Protein AF-A0A953U8J6-F1 (afdb_monomer_lite)

Sequence (252 aa):
MKRVVALLMAASLCDAYSALSHEAIIDSVWQSHILPLLRQRFPNATPDELKQAHAYVYGGSQIQDMGYFPFSSHLFSDLTHYVRSGDFVATMLRDAQTLDEYAFAVGALAHYTADRNGHPAINHSVGMVYPKLRRKLGRDPAYDDDPADHLKVEFSFDVIQVARGLYAPDAYHDFIGFEVSKPVLERAFVDTYGIELKEIFGNLDFGIGTYRFAMGKVIPEMTKVAWDSKRDDIEKLSPGIARKMKARNRVQ

Secondary structure (DSSP, 8-state):
--SSGGGSS----PPPP-HHHHHHHHHHHIIIIIHHHHHHH-TT--HHHHHHHHHHHHHHTTGGGGGGSTTS-HHHHHHHHHSSHHHHHHHHHHH--SHHHHHHHHHHHHHHHHHHHHHHHHHHHHHHH-HHHHHHH-SS--GGG-HHHHHHHHHHHHHHHHHTT-SPPHHHHHHH-----HHHHHHHHHHHHS--HHHH-S-HHHHHHHHHHIIIIIHHHHHHHHHHHHHHHHHHHSTTHHHHHHHHTTT-

Structure (mmCIF, N/CA/C/O backbone):
data_AF-A0A953U8J6-F1
#
_entry.id   AF-A0A953U8J6-F1
#
loop_
_atom_site.group_PDB
_atom_site.id
_atom_site.type_symbol
_atom_site.label_atom_id
_atom_site.label_alt_id
_atom_site.label_comp_id
_atom_site.label_asym_id
_atom_site.label_entity_id
_atom_site.label_seq_id
_atom_site.pdbx_PDB_ins_code
_atom_site.Cartn_x
_atom_site.Cartn_y
_atom_site.Cartn_z
_atom_site.occupancy
_atom_site.B_iso_or_equiv
_atom_site.auth_seq_id
_atom_site.auth_comp_id
_atom_site.auth_asym_id
_atom_site.auth_atom_id
_atom_site.pdbx_PDB_model_num
ATOM 1 N N . MET A 1 1 ? -31.224 12.602 -22.403 1.00 40.59 1 MET A N 1
ATOM 2 C CA . MET A 1 1 ? -30.359 11.399 -22.298 1.00 40.59 1 MET A CA 1
ATOM 3 C C . MET A 1 1 ? -29.195 11.365 -23.311 1.00 40.59 1 MET A C 1
ATOM 5 O O . MET A 1 1 ? -28.860 10.304 -23.810 1.00 40.59 1 MET A O 1
ATOM 9 N N . LYS A 1 2 ? -28.521 12.489 -23.617 1.00 37.19 2 LYS A N 1
ATOM 10 C CA . LYS A 1 2 ? -27.317 12.490 -24.489 1.00 37.19 2 LYS A CA 1
ATOM 11 C C . LYS A 1 2 ? -26.151 13.338 -23.953 1.00 37.19 2 LYS A C 1
ATOM 13 O O . LYS A 1 2 ? -25.224 13.636 -24.687 1.00 37.19 2 LYS A O 1
ATOM 18 N N . ARG A 1 3 ? -26.188 13.743 -22.676 1.00 36.78 3 ARG A N 1
ATOM 19 C CA . ARG A 1 3 ? -25.146 14.592 -22.058 1.00 36.78 3 ARG A CA 1
ATOM 20 C C . ARG A 1 3 ? -24.473 13.992 -20.815 1.00 36.78 3 ARG A C 1
ATOM 22 O O . ARG A 1 3 ? -23.628 14.645 -20.230 1.00 36.78 3 ARG A O 1
ATOM 29 N N . VAL A 1 4 ? -24.798 12.749 -20.444 1.00 38.78 4 VAL A N 1
ATOM 30 C CA . VAL A 1 4 ? -24.227 12.071 -19.255 1.00 38.78 4 VAL A CA 1
ATOM 31 C C . VAL A 1 4 ? -23.120 11.064 -19.623 1.00 38.78 4 VAL A C 1
ATOM 33 O O . VAL A 1 4 ? -22.400 10.589 -18.760 1.00 38.78 4 VAL A O 1
ATOM 36 N N . VAL A 1 5 ? -22.897 10.788 -20.913 1.00 38.47 5 VAL A N 1
ATOM 37 C CA . VAL A 1 5 ? -21.915 9.778 -21.372 1.00 38.47 5 VAL A CA 1
ATOM 38 C C . VAL A 1 5 ? -20.502 10.360 -21.578 1.00 38.47 5 VAL A C 1
ATOM 40 O O . VAL A 1 5 ? -19.545 9.620 -21.758 1.00 38.47 5 VAL A O 1
ATOM 43 N N . ALA A 1 6 ? -20.326 11.682 -21.499 1.00 37.78 6 ALA A N 1
ATOM 44 C CA . ALA A 1 6 ? -19.048 12.332 -21.812 1.00 37.78 6 ALA A CA 1
ATOM 45 C C . ALA A 1 6 ? -18.095 12.524 -20.611 1.00 37.78 6 ALA A C 1
ATOM 47 O O . ALA A 1 6 ? -16.999 13.035 -20.807 1.00 37.78 6 ALA A O 1
ATOM 48 N N . LEU A 1 7 ? -18.473 12.116 -19.390 1.00 36.81 7 LEU A N 1
ATOM 49 C CA . LEU A 1 7 ? -17.640 12.304 -18.186 1.00 36.81 7 LEU A CA 1
ATOM 50 C C . LEU A 1 7 ? -16.918 11.042 -17.677 1.00 36.81 7 LEU A C 1
ATOM 52 O O . LEU A 1 7 ? -16.276 11.100 -16.637 1.00 36.81 7 LEU A O 1
ATOM 56 N N . LEU A 1 8 ? -16.964 9.927 -18.411 1.00 38.56 8 LEU A N 1
ATOM 57 C CA . LEU A 1 8 ? -16.222 8.698 -18.070 1.00 38.56 8 LEU A CA 1
ATOM 58 C C . LEU A 1 8 ? -14.969 8.468 -18.938 1.00 38.56 8 LEU A C 1
ATOM 60 O O . LEU A 1 8 ? -14.327 7.433 -18.830 1.00 38.56 8 LEU A O 1
ATOM 64 N N . MET A 1 9 ? -14.596 9.434 -19.784 1.00 36.53 9 MET A N 1
ATOM 65 C CA . MET A 1 9 ? -13.442 9.342 -20.701 1.00 36.53 9 MET A CA 1
ATOM 66 C C . MET A 1 9 ? -12.293 10.291 -20.324 1.00 36.53 9 MET A C 1
ATOM 68 O O . MET A 1 9 ? -11.458 10.629 -21.156 1.00 36.53 9 MET A O 1
ATOM 72 N N . ALA A 1 10 ? -12.238 10.707 -19.059 1.00 34.25 10 ALA A N 1
ATOM 73 C CA . ALA A 1 10 ? -11.056 11.317 -18.458 1.00 34.25 10 ALA A CA 1
ATOM 74 C C . ALA A 1 10 ? -10.570 10.451 -17.287 1.00 34.25 10 ALA A C 1
ATOM 76 O O . ALA A 1 10 ? -10.350 10.941 -16.185 1.00 34.25 10 ALA A O 1
ATOM 77 N N . ALA A 1 11 ? -10.434 9.142 -17.518 1.00 31.06 11 ALA A N 1
ATOM 78 C CA . ALA A 1 11 ? -9.501 8.362 -16.723 1.00 31.06 11 ALA A CA 1
ATOM 79 C C . ALA A 1 11 ? -8.105 8.817 -17.156 1.00 31.06 11 ALA A C 1
ATOM 81 O O . ALA A 1 11 ? -7.654 8.525 -18.267 1.00 31.06 11 ALA A O 1
ATOM 82 N N . SER A 1 12 ? -7.466 9.625 -16.315 1.00 34.66 12 SER A N 1
ATOM 83 C CA . SER A 1 12 ? -6.024 9.843 -16.353 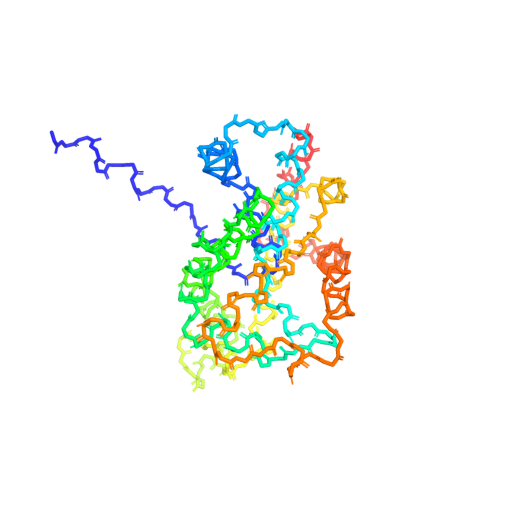1.00 34.66 12 SER A CA 1
ATOM 84 C C . SER A 1 12 ? -5.336 8.492 -16.555 1.00 34.66 12 SER A C 1
ATOM 86 O O . SER A 1 12 ? -5.774 7.498 -15.979 1.00 34.66 12 SER A O 1
ATOM 88 N N . LEU A 1 13 ? -4.301 8.457 -17.395 1.00 32.84 13 LEU A N 1
ATOM 89 C CA . LEU A 1 13 ? -3.440 7.289 -17.592 1.00 32.84 13 LEU A CA 1
ATOM 90 C C . LEU A 1 13 ? -3.148 6.648 -16.225 1.00 32.84 13 LEU A C 1
ATOM 92 O O . LEU A 1 13 ? -2.594 7.319 -15.361 1.00 32.84 13 LEU A O 1
ATOM 96 N N . CYS A 1 14 ? -3.608 5.412 -16.022 1.00 32.19 14 CYS A N 1
ATOM 97 C CA . CYS A 1 14 ? -3.419 4.686 -14.771 1.00 32.19 14 CYS A CA 1
ATOM 98 C C . CYS A 1 14 ? -1.918 4.470 -14.573 1.00 32.19 14 CYS A C 1
ATOM 100 O O . CYS A 1 14 ? -1.262 3.892 -15.445 1.00 32.19 14 CYS A O 1
ATOM 102 N N . ASP A 1 15 ? -1.392 4.986 -13.465 1.00 38.31 15 ASP A N 1
ATOM 103 C CA . ASP A 1 15 ? -0.000 4.818 -13.081 1.00 38.31 15 ASP A CA 1
ATOM 104 C C . ASP A 1 15 ? 0.267 3.348 -12.748 1.00 38.31 15 ASP A C 1
ATOM 106 O O . ASP A 1 15 ? -0.616 2.603 -12.318 1.00 38.31 15 ASP A O 1
ATOM 110 N N . ALA A 1 16 ? 1.469 2.916 -13.090 1.00 38.50 16 ALA A N 1
ATOM 111 C CA . ALA A 1 16 ? 1.877 1.532 -13.046 1.00 38.50 16 ALA A CA 1
ATOM 112 C C . ALA A 1 16 ? 2.416 1.213 -11.633 1.00 38.50 16 ALA A C 1
ATOM 114 O O . ALA A 1 16 ? 3.027 2.080 -11.013 1.00 38.50 16 ALA A O 1
ATOM 115 N N . TYR A 1 17 ? 2.119 0.021 -11.108 1.00 60.56 17 TYR A N 1
ATOM 116 C CA . TYR A 1 17 ? 2.094 -0.220 -9.663 1.00 60.56 17 TYR A CA 1
ATOM 117 C C . TYR A 1 17 ? 3.450 -0.533 -9.061 1.00 60.56 17 TYR A C 1
ATOM 119 O O . TYR A 1 17 ? 4.168 -1.409 -9.509 1.00 60.56 17 TYR A O 1
ATOM 127 N N . SER A 1 18 ? 3.790 0.255 -8.062 1.00 74.38 18 SER A N 1
ATOM 128 C CA . SER A 1 18 ? 5.020 0.251 -7.295 1.00 74.38 18 SER A CA 1
ATOM 129 C C . SER A 1 18 ? 4.675 0.851 -5.940 1.00 74.38 18 SER A C 1
ATOM 131 O O . SER A 1 18 ? 3.658 1.541 -5.812 1.00 74.38 18 SER A O 1
ATOM 133 N N . ALA A 1 19 ? 5.517 0.615 -4.940 1.00 80.94 19 ALA A N 1
ATOM 134 C CA . ALA A 1 19 ? 5.303 1.050 -3.566 1.00 80.94 19 ALA A CA 1
ATOM 135 C C . ALA A 1 19 ? 4.764 2.493 -3.464 1.00 80.94 19 ALA A C 1
ATOM 137 O O . ALA A 1 19 ? 3.665 2.707 -2.959 1.00 80.94 19 ALA A O 1
ATOM 138 N N . LEU A 1 20 ? 5.449 3.499 -4.018 1.00 84.50 20 LEU A N 1
ATOM 139 C CA . LEU A 1 20 ? 4.968 4.880 -3.862 1.00 84.50 20 LEU A CA 1
ATOM 140 C C . LEU A 1 20 ? 3.686 5.149 -4.674 1.00 84.50 20 LEU A C 1
ATOM 142 O O . LEU A 1 20 ? 2.855 5.955 -4.260 1.00 84.50 20 LEU A O 1
ATOM 146 N N . SER A 1 21 ? 3.465 4.450 -5.790 1.00 84.75 21 SER A N 1
ATOM 147 C CA . SER A 1 21 ? 2.256 4.615 -6.613 1.00 84.75 21 SER A CA 1
ATOM 148 C C . SER A 1 21 ? 0.971 4.299 -5.837 1.00 84.75 21 SER A C 1
ATOM 150 O O . SER A 1 21 ? -0.038 4.984 -6.024 1.00 84.75 21 SER A O 1
ATOM 152 N N . HIS A 1 22 ? 1.000 3.328 -4.917 1.00 89.38 22 HIS A N 1
ATOM 153 C CA . HIS A 1 22 ? -0.133 3.069 -4.023 1.00 89.38 22 HIS A CA 1
ATOM 154 C C . HIS A 1 22 ? -0.439 4.269 -3.115 1.00 89.38 22 HIS A C 1
ATOM 156 O O . HIS A 1 22 ? -1.605 4.631 -2.960 1.00 89.38 22 HIS A O 1
ATOM 162 N N . GLU A 1 23 ? 0.586 4.939 -2.580 1.00 88.00 23 GLU A N 1
ATOM 163 C CA . GLU A 1 23 ? 0.432 6.152 -1.761 1.00 88.00 23 GLU A CA 1
ATOM 164 C C . GLU A 1 23 ? -0.165 7.301 -2.580 1.00 88.00 23 GLU A C 1
ATOM 166 O O . GLU A 1 23 ? -1.129 7.936 -2.151 1.00 88.00 23 GLU A O 1
ATOM 171 N N . ALA A 1 24 ? 0.331 7.522 -3.803 1.00 86.62 24 ALA A N 1
ATOM 172 C CA . ALA A 1 24 ? -0.209 8.561 -4.683 1.00 86.62 24 ALA A CA 1
ATOM 173 C C . ALA A 1 24 ? -1.689 8.345 -5.017 1.00 86.62 24 ALA A C 1
ATOM 175 O O . ALA A 1 24 ? -2.438 9.314 -5.180 1.00 86.62 24 ALA A O 1
ATOM 176 N N . ILE A 1 25 ? -2.142 7.093 -5.109 1.00 88.69 25 ILE A N 1
ATOM 177 C CA . ILE A 1 25 ? -3.565 6.809 -5.298 1.00 88.69 25 ILE A CA 1
ATOM 178 C C . ILE A 1 25 ? -4.352 7.243 -4.078 1.00 88.69 25 ILE A C 1
ATOM 180 O O . ILE A 1 25 ? -5.338 7.965 -4.254 1.00 88.69 25 ILE A O 1
ATOM 184 N N . ILE A 1 26 ? -3.902 6.876 -2.874 1.00 92.50 26 ILE A N 1
ATOM 185 C CA . ILE A 1 26 ? -4.527 7.329 -1.630 1.00 92.50 26 ILE A CA 1
ATOM 186 C C . ILE A 1 26 ? -4.631 8.855 -1.618 1.00 92.50 26 ILE A C 1
ATOM 188 O O . ILE A 1 26 ? -5.737 9.374 -1.465 1.00 92.50 26 ILE A O 1
ATOM 192 N N . ASP A 1 27 ? -3.544 9.570 -1.909 1.00 90.00 27 ASP A N 1
ATOM 193 C CA . ASP A 1 27 ? -3.526 11.037 -1.959 1.00 90.00 27 ASP A CA 1
ATOM 194 C C . ASP A 1 27 ? -4.530 11.605 -2.961 1.00 90.00 27 ASP A C 1
ATOM 196 O O . ASP A 1 27 ? -5.290 12.534 -2.660 1.00 90.00 27 ASP A O 1
ATOM 200 N N . SER A 1 28 ? -4.556 11.034 -4.167 1.00 89.12 28 SER A N 1
ATOM 201 C CA . SER A 1 28 ? -5.395 11.517 -5.262 1.00 89.12 28 SER A CA 1
ATOM 202 C C . SER A 1 28 ? -6.893 11.388 -4.965 1.00 89.12 28 SER A C 1
ATOM 204 O O . SER A 1 28 ? -7.694 12.209 -5.429 1.00 89.12 28 SER A O 1
ATOM 206 N N . VAL A 1 29 ? -7.280 10.387 -4.165 1.00 93.19 29 VAL A N 1
ATOM 207 C CA . VAL A 1 29 ? -8.680 10.111 -3.821 1.00 93.19 29 VAL A CA 1
ATOM 208 C C . VAL A 1 29 ? -9.032 10.415 -2.365 1.00 93.19 29 VAL A C 1
ATOM 210 O O . VAL A 1 29 ? -10.197 10.264 -1.984 1.00 93.19 29 VAL A O 1
ATOM 213 N N . TRP A 1 30 ? -8.080 10.901 -1.559 1.00 94.06 30 TRP A N 1
ATOM 214 C CA . TRP A 1 30 ? -8.280 11.138 -0.130 1.00 94.06 30 TRP A CA 1
ATOM 215 C C . TRP A 1 30 ? -9.460 12.075 0.128 1.00 94.06 30 TRP A C 1
ATOM 217 O O . TRP A 1 30 ? -10.445 11.692 0.754 1.00 94.06 30 TRP A O 1
ATOM 227 N N . GLN A 1 31 ? -9.412 13.293 -0.418 1.00 94.50 31 GLN A N 1
ATOM 228 C CA . GLN A 1 31 ? -10.450 14.306 -0.186 1.00 94.50 31 GLN A CA 1
ATOM 229 C C . GLN A 1 31 ? -11.778 13.977 -0.877 1.00 94.50 31 GLN A C 1
ATOM 231 O O . GLN A 1 31 ? -12.845 14.326 -0.374 1.00 94.50 31 GLN A O 1
ATOM 236 N N . SER A 1 32 ? -11.719 13.338 -2.047 1.00 95.56 32 SER A N 1
ATOM 237 C CA . SER A 1 32 ? -12.882 13.135 -2.915 1.00 95.56 32 SER A CA 1
ATOM 238 C C . SER A 1 32 ? -13.678 11.872 -2.585 1.00 95.56 32 SER A C 1
ATOM 240 O O . SER A 1 32 ? -14.890 11.869 -2.793 1.00 95.56 32 SER A O 1
ATOM 242 N N . HIS A 1 33 ? -13.031 10.825 -2.063 1.00 95.81 33 HIS A N 1
ATOM 243 C CA . HIS A 1 33 ? -13.660 9.521 -1.834 1.00 95.81 33 HIS A CA 1
ATOM 244 C C . HIS A 1 33 ? -13.393 8.977 -0.429 1.00 95.81 33 HIS A C 1
ATOM 246 O O . HIS A 1 33 ? -14.344 8.683 0.293 1.00 95.81 33 HIS A O 1
ATOM 252 N N . ILE A 1 34 ? -12.127 8.873 -0.010 1.00 97.81 34 ILE A N 1
ATOM 253 C CA . ILE A 1 34 ? -11.772 8.165 1.231 1.00 97.81 34 ILE A CA 1
ATOM 254 C C . ILE A 1 34 ? -12.283 8.917 2.462 1.00 97.81 34 ILE A C 1
ATOM 256 O O . ILE A 1 34 ? -13.030 8.357 3.260 1.00 97.81 34 ILE A O 1
ATOM 260 N N . LEU A 1 35 ? -11.963 10.204 2.597 1.00 97.31 35 LEU A N 1
ATOM 261 C CA . LEU A 1 35 ? -12.402 11.025 3.723 1.00 97.31 35 LEU A CA 1
ATOM 262 C C . LEU A 1 35 ? -13.942 11.096 3.837 1.00 97.31 35 LEU A C 1
ATOM 264 O O . LEU A 1 35 ? -14.454 10.927 4.949 1.00 97.31 35 LEU A O 1
ATOM 268 N N . PRO A 1 36 ? -14.710 11.290 2.742 1.00 98.19 36 PRO A N 1
ATOM 269 C CA . PRO A 1 36 ? -16.164 11.136 2.768 1.00 98.19 36 PRO A CA 1
ATOM 270 C C . PRO A 1 36 ? -16.642 9.767 3.272 1.00 98.19 36 PRO A C 1
ATOM 272 O O . PRO A 1 36 ? -17.541 9.727 4.110 1.00 98.19 36 PRO A O 1
ATOM 275 N N . LEU A 1 37 ? -16.034 8.662 2.820 1.00 97.25 37 LEU A N 1
ATOM 276 C CA . LEU A 1 37 ? -16.391 7.308 3.266 1.00 97.25 37 LEU A CA 1
ATOM 277 C C . LEU A 1 37 ? -16.139 7.109 4.766 1.00 97.25 37 LEU A C 1
ATOM 279 O O . LEU A 1 37 ? -16.989 6.550 5.463 1.00 97.25 37 LEU A O 1
ATOM 283 N N . LEU A 1 38 ? -15.000 7.591 5.274 1.00 98.38 38 LEU A N 1
ATOM 284 C CA . LEU A 1 38 ? -14.672 7.524 6.700 1.00 98.38 38 LEU A CA 1
ATOM 285 C C . LEU A 1 38 ? -15.685 8.316 7.534 1.00 98.38 38 LEU A C 1
ATOM 287 O O . LEU A 1 38 ? -16.247 7.779 8.486 1.00 98.38 38 LEU A O 1
ATOM 291 N N . ARG A 1 39 ? -15.993 9.557 7.137 1.00 98.25 39 ARG A N 1
ATOM 292 C CA . ARG A 1 39 ? -16.991 10.403 7.818 1.00 98.25 39 ARG A CA 1
ATOM 293 C C . ARG A 1 39 ? -18.400 9.829 7.758 1.00 98.25 39 ARG A C 1
ATOM 295 O O . ARG A 1 39 ? -19.164 9.997 8.700 1.00 98.25 39 ARG A O 1
ATOM 302 N N . GLN A 1 40 ? -18.756 9.158 6.667 1.00 97.69 40 GLN A N 1
ATOM 303 C CA . GLN A 1 40 ? -20.065 8.529 6.539 1.00 97.69 40 GLN A CA 1
ATOM 304 C C . GLN A 1 40 ? -20.237 7.379 7.541 1.00 97.69 40 GLN A C 1
ATOM 306 O O . GLN A 1 40 ? -21.302 7.261 8.145 1.00 97.69 40 GLN A O 1
ATOM 311 N N . ARG A 1 41 ? -19.211 6.536 7.724 1.00 97.50 41 ARG A N 1
ATOM 312 C CA . ARG A 1 41 ? -19.267 5.408 8.671 1.00 97.50 41 ARG A CA 1
ATOM 313 C C . ARG A 1 41 ? -19.035 5.849 10.119 1.00 97.50 41 ARG A C 1
ATOM 315 O O . ARG A 1 41 ? -19.645 5.288 11.024 1.00 97.50 41 ARG A O 1
ATOM 322 N N . PHE A 1 42 ? -18.209 6.873 10.328 1.00 98.12 42 PHE A N 1
ATOM 323 C CA . PHE A 1 42 ? -17.834 7.408 11.638 1.00 98.12 42 PHE A CA 1
ATOM 324 C C . PHE A 1 42 ? -18.129 8.919 11.711 1.00 98.12 42 PHE A C 1
ATOM 326 O O . PHE A 1 42 ? -17.208 9.737 11.673 1.00 98.12 42 PHE A O 1
ATOM 333 N N . PRO A 1 43 ? -19.410 9.325 11.830 1.00 97.81 43 PRO A N 1
ATOM 334 C CA . PRO A 1 43 ? -19.818 10.735 11.747 1.00 97.81 43 PRO A CA 1
ATOM 335 C C . PRO A 1 43 ? -19.311 11.609 12.899 1.00 97.81 43 PRO A C 1
ATOM 337 O O . PRO A 1 43 ? -19.268 12.829 12.765 1.00 97.81 43 PRO A O 1
ATOM 340 N N . ASN A 1 44 ? -18.912 10.993 14.013 1.00 97.75 44 ASN A N 1
ATOM 341 C CA . ASN A 1 44 ? -18.389 11.688 15.188 1.00 97.75 44 ASN A CA 1
ATOM 342 C C . ASN A 1 44 ? -16.852 11.770 15.205 1.00 97.75 44 ASN A C 1
ATOM 344 O O . ASN A 1 44 ? -16.304 12.285 16.175 1.00 97.75 44 ASN A O 1
ATOM 348 N N . ALA A 1 45 ? -16.167 11.257 14.173 1.00 98.19 45 ALA A N 1
ATOM 349 C CA . ALA A 1 45 ? -14.710 11.278 14.109 1.00 98.19 45 ALA A CA 1
ATOM 350 C C . ALA A 1 45 ? -14.184 12.719 14.074 1.00 98.19 45 ALA A C 1
ATOM 352 O O . ALA A 1 45 ? -14.575 13.539 13.234 1.00 98.19 45 ALA A O 1
ATOM 353 N N . THR A 1 46 ? -13.27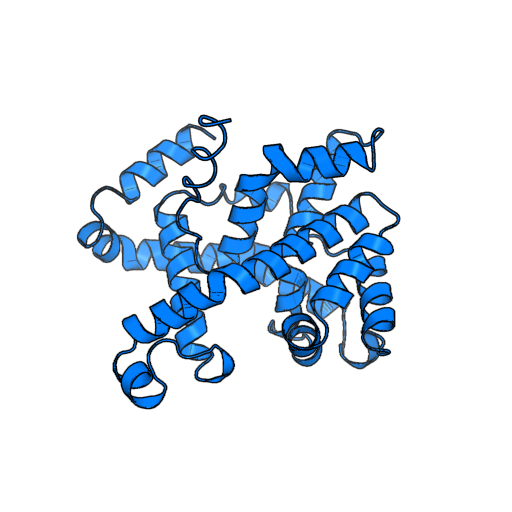8 13.019 14.994 1.00 97.94 46 THR A N 1
ATOM 354 C CA . THR A 1 46 ? -12.605 14.309 15.096 1.00 97.94 46 THR A CA 1
ATOM 355 C C . THR A 1 46 ? -11.593 14.498 13.960 1.00 97.94 46 THR A C 1
ATOM 357 O O . THR A 1 46 ? -11.163 13.530 13.326 1.00 97.94 46 THR A O 1
ATOM 360 N N . PRO A 1 47 ? -11.166 15.742 13.676 1.00 95.31 47 PRO A N 1
ATOM 361 C CA . PRO A 1 47 ? -10.102 15.987 12.705 1.00 95.31 47 PRO A CA 1
ATOM 362 C C . PRO A 1 47 ? -8.802 15.222 13.002 1.00 95.31 47 PRO A C 1
ATOM 364 O O . PRO A 1 47 ? -8.173 14.736 12.064 1.00 95.31 47 PRO A O 1
ATOM 367 N N . ASP A 1 48 ? -8.430 15.077 14.276 1.00 94.38 48 ASP A N 1
ATOM 368 C CA . ASP A 1 48 ? -7.208 14.370 14.678 1.00 94.38 48 ASP A CA 1
ATOM 369 C C . ASP A 1 48 ? -7.330 12.855 14.472 1.00 94.38 48 ASP A C 1
ATOM 371 O O . ASP A 1 48 ? -6.415 12.233 13.936 1.00 94.38 48 ASP A O 1
ATOM 375 N N . GLU A 1 49 ? -8.487 12.269 14.789 1.00 97.00 49 GLU A N 1
ATOM 376 C CA . GLU A 1 49 ? -8.774 10.858 14.495 1.00 97.00 49 GLU A CA 1
ATOM 377 C C . GLU A 1 49 ? -8.795 10.589 12.985 1.00 97.00 49 GLU A C 1
ATOM 379 O O . GLU A 1 49 ? -8.264 9.584 12.529 1.00 97.00 49 GLU A O 1
ATOM 384 N N . LEU A 1 50 ? -9.344 11.501 12.174 1.00 96.12 50 LEU A N 1
ATOM 385 C CA . LEU A 1 50 ? -9.322 11.377 10.710 1.00 96.12 50 LEU A CA 1
ATOM 386 C C . LEU A 1 50 ? -7.909 11.524 10.133 1.00 96.12 50 LEU A C 1
ATOM 388 O O . LEU A 1 50 ? -7.589 10.900 9.121 1.00 96.12 50 LEU A O 1
ATOM 392 N N . LYS A 1 51 ? -7.057 12.333 10.770 1.00 92.81 51 LYS A N 1
ATOM 393 C CA . LYS A 1 51 ? -5.639 12.415 10.422 1.00 92.81 51 LYS A CA 1
ATOM 394 C C . LYS A 1 51 ? -4.923 11.102 10.759 1.00 92.81 51 LYS A C 1
ATOM 396 O O . LYS A 1 51 ? -4.177 10.606 9.921 1.00 92.81 51 LYS A O 1
ATOM 401 N N . GLN A 1 52 ? -5.167 10.529 11.937 1.00 94.88 52 GLN A N 1
ATOM 402 C CA . GLN A 1 52 ? -4.626 9.220 12.318 1.00 94.88 52 GLN A CA 1
ATOM 403 C C . GLN A 1 52 ? -5.114 8.113 11.377 1.00 94.88 52 GLN A C 1
ATOM 405 O O . GLN A 1 52 ? -4.314 7.309 10.903 1.00 94.88 52 GLN A O 1
ATOM 410 N N . ALA A 1 53 ? -6.397 8.122 11.020 1.00 97.38 53 ALA A N 1
ATOM 411 C CA . ALA A 1 53 ? -6.974 7.179 10.072 1.00 97.38 53 ALA A CA 1
ATOM 412 C C . ALA A 1 53 ? -6.251 7.206 8.717 1.00 97.38 53 ALA A C 1
ATOM 414 O O . ALA A 1 53 ? -6.103 6.164 8.086 1.00 97.38 53 ALA A O 1
ATOM 415 N N . HIS A 1 54 ? -5.744 8.364 8.281 1.00 95.75 54 HIS A N 1
ATOM 416 C CA . HIS A 1 54 ? -4.973 8.462 7.041 1.00 95.75 54 HIS A CA 1
ATOM 417 C C . HIS A 1 54 ? -3.715 7.575 7.063 1.00 95.75 54 HIS A C 1
ATOM 419 O O . HIS A 1 54 ? -3.422 6.905 6.075 1.00 95.75 54 HIS A O 1
ATOM 425 N N . ALA A 1 55 ? -3.039 7.477 8.212 1.00 94.38 55 ALA A N 1
ATOM 426 C CA . ALA A 1 55 ? -1.872 6.613 8.404 1.00 94.38 55 ALA A CA 1
ATOM 427 C C . ALA A 1 55 ? -2.204 5.126 8.253 1.00 94.38 55 ALA A C 1
ATOM 429 O O . ALA A 1 55 ? -1.411 4.345 7.721 1.00 94.38 55 ALA A O 1
ATOM 430 N N . TYR A 1 56 ? -3.399 4.737 8.698 1.00 97.38 56 TYR A N 1
ATOM 431 C CA . TYR A 1 56 ? -3.918 3.389 8.507 1.00 97.38 56 TYR A CA 1
ATOM 432 C C . TYR A 1 56 ? -4.312 3.132 7.055 1.00 97.38 56 TYR A C 1
ATOM 434 O O . TYR A 1 56 ? -4.068 2.036 6.562 1.00 97.38 56 TYR A O 1
ATOM 442 N N . VAL A 1 57 ? -4.858 4.120 6.337 1.00 97.50 57 VAL A N 1
ATOM 443 C CA . VAL A 1 57 ? -5.116 3.973 4.896 1.00 97.50 57 VAL A CA 1
ATOM 444 C C . VAL A 1 57 ? -3.815 3.719 4.129 1.00 97.50 57 VAL A C 1
ATOM 446 O O . VAL A 1 57 ? -3.781 2.790 3.327 1.00 97.50 57 VAL A O 1
ATOM 449 N N . TYR A 1 58 ? -2.738 4.461 4.409 1.00 93.69 58 TYR A N 1
ATOM 450 C CA . TYR A 1 58 ? -1.425 4.183 3.810 1.00 93.69 58 TYR A CA 1
ATOM 451 C C . TYR A 1 58 ? -0.871 2.814 4.203 1.00 93.69 58 TYR A C 1
ATOM 453 O O . TYR A 1 58 ? -0.404 2.060 3.354 1.00 93.69 58 TYR A O 1
ATOM 461 N N . GLY A 1 59 ? -0.939 2.449 5.486 1.00 94.00 59 GLY A N 1
ATOM 462 C CA . GLY A 1 59 ? -0.470 1.134 5.919 1.00 94.00 59 GLY A CA 1
ATOM 463 C C . GLY A 1 59 ? -1.242 -0.015 5.275 1.00 94.00 59 GLY A C 1
ATOM 464 O O . GLY A 1 59 ? -0.644 -1.032 4.927 1.00 94.00 59 GLY A O 1
ATOM 465 N N . GLY A 1 60 ? -2.547 0.168 5.069 1.00 96.50 60 GLY A N 1
ATOM 466 C CA . GLY A 1 60 ? -3.396 -0.768 4.348 1.00 96.50 60 GLY A CA 1
ATOM 467 C C . GLY A 1 60 ? -3.100 -0.806 2.852 1.00 96.50 60 GLY A C 1
ATOM 468 O O . GLY A 1 60 ? -3.203 -1.869 2.256 1.00 96.50 60 GLY A O 1
ATOM 469 N N . SER A 1 61 ? -2.696 0.304 2.228 1.00 94.88 61 SER A N 1
ATOM 470 C CA . SER A 1 61 ? -2.454 0.352 0.780 1.00 94.88 61 SER A CA 1
ATOM 471 C C . SER A 1 61 ? -1.212 -0.401 0.306 1.00 94.88 61 SER A C 1
ATOM 473 O O . SER A 1 61 ? -1.006 -0.459 -0.900 1.00 94.88 61 SER A O 1
ATOM 475 N N . GLN A 1 62 ? -0.424 -0.988 1.211 1.00 90.56 62 GLN A N 1
ATOM 476 C CA . GLN A 1 62 ? 0.651 -1.931 0.866 1.00 90.56 62 GLN A CA 1
ATOM 477 C C . GLN A 1 62 ? 0.620 -3.214 1.698 1.00 90.56 62 GLN A C 1
ATOM 479 O O . GLN A 1 62 ? 1.588 -3.975 1.681 1.00 90.56 62 GLN A O 1
ATOM 484 N N . ILE A 1 63 ? -0.433 -3.463 2.490 1.00 94.38 63 ILE A N 1
ATOM 485 C CA . ILE A 1 63 ? -0.365 -4.561 3.460 1.00 94.38 63 ILE A CA 1
ATOM 486 C C . ILE A 1 63 ? -0.102 -5.900 2.772 1.00 94.38 63 ILE A C 1
ATOM 488 O O . ILE A 1 63 ? 0.677 -6.687 3.297 1.00 94.38 63 ILE A O 1
ATOM 492 N N . GLN A 1 64 ? -0.685 -6.139 1.597 1.00 94.56 64 GLN A N 1
ATOM 493 C CA . GLN A 1 64 ? -0.502 -7.380 0.848 1.00 94.56 64 GLN A CA 1
ATOM 494 C C . GLN A 1 64 ? 0.953 -7.597 0.397 1.00 94.56 64 GLN A C 1
ATOM 496 O O . GLN A 1 64 ? 1.384 -8.743 0.318 1.00 94.56 64 GLN A O 1
ATOM 501 N N . ASP A 1 65 ? 1.759 -6.546 0.225 1.00 91.88 65 ASP A N 1
ATOM 502 C CA . ASP A 1 65 ? 3.187 -6.651 -0.120 1.00 91.88 65 ASP A CA 1
ATOM 503 C C . ASP A 1 65 ? 4.095 -6.918 1.079 1.00 91.88 65 ASP A C 1
ATOM 505 O O . ASP A 1 65 ? 5.263 -7.279 0.914 1.00 91.88 65 ASP A O 1
ATOM 509 N N . MET A 1 66 ? 3.583 -6.764 2.305 1.00 92.12 66 MET A N 1
ATOM 510 C CA . MET A 1 66 ? 4.374 -6.873 3.534 1.00 92.12 66 MET A CA 1
ATOM 511 C C . MET A 1 66 ? 5.183 -8.175 3.596 1.00 92.12 66 MET A C 1
ATOM 513 O O . MET A 1 66 ? 6.299 -8.181 4.115 1.00 92.12 66 MET A O 1
ATOM 517 N N . GLY A 1 67 ? 4.640 -9.280 3.086 1.00 91.12 67 GLY A N 1
ATOM 518 C CA . GLY A 1 67 ? 5.265 -10.602 3.064 1.00 91.12 67 GLY A CA 1
ATOM 519 C C . GLY A 1 67 ? 6.566 -10.697 2.266 1.00 91.12 67 GLY A C 1
ATOM 520 O O . GLY A 1 67 ? 7.408 -11.533 2.596 1.00 91.12 67 GLY A O 1
ATOM 521 N N . TYR A 1 68 ? 6.770 -9.821 1.281 1.00 89.19 68 TYR A N 1
ATOM 522 C CA . TYR A 1 68 ? 7.978 -9.785 0.451 1.00 89.19 68 TYR A CA 1
ATOM 523 C C . TYR A 1 68 ? 9.120 -8.947 1.049 1.00 89.19 68 TYR A C 1
ATOM 525 O O . TYR A 1 68 ? 10.227 -8.920 0.505 1.00 89.19 68 TYR A O 1
ATOM 533 N N . PHE A 1 69 ? 8.897 -8.283 2.188 1.00 86.31 69 PHE A N 1
ATOM 534 C CA . PHE A 1 69 ? 9.951 -7.574 2.915 1.00 86.31 69 PHE A CA 1
ATOM 535 C C . PHE A 1 69 ? 10.780 -8.524 3.799 1.00 86.31 69 PHE A C 1
ATOM 537 O O . PHE A 1 69 ? 10.301 -9.585 4.214 1.00 86.31 69 PHE A O 1
ATOM 544 N N . PRO A 1 70 ? 12.033 -8.160 4.142 1.00 83.94 70 PRO A N 1
ATOM 545 C CA . PRO A 1 70 ? 12.869 -8.979 5.012 1.00 83.94 70 PRO A CA 1
ATOM 546 C C . PRO A 1 70 ? 12.190 -9.321 6.342 1.00 83.94 70 PRO A C 1
ATOM 548 O O . PRO A 1 70 ? 11.516 -8.484 6.940 1.00 83.94 70 PRO A O 1
ATOM 551 N N . PHE A 1 71 ? 12.423 -10.546 6.823 1.00 87.12 71 PHE A N 1
ATOM 552 C CA . PHE A 1 71 ? 11.896 -11.071 8.094 1.00 87.12 71 PHE A CA 1
ATOM 553 C C . PHE A 1 71 ? 10.364 -11.173 8.176 1.00 87.12 71 PHE A C 1
ATOM 555 O O . PHE A 1 71 ? 9.804 -11.305 9.265 1.00 87.12 71 PHE A O 1
ATOM 562 N N . SER A 1 72 ? 9.707 -11.142 7.019 1.00 91.06 72 SER A N 1
ATOM 563 C CA . SER A 1 72 ? 8.268 -11.303 6.859 1.00 91.06 72 SER A CA 1
ATOM 564 C C . SER A 1 72 ? 7.915 -12.715 6.362 1.00 91.06 72 SER A C 1
ATOM 566 O O . SER A 1 72 ? 8.695 -13.656 6.535 1.00 91.06 72 SER A O 1
ATOM 568 N N . SER A 1 73 ? 6.729 -12.886 5.777 1.00 95.12 73 SER A N 1
ATOM 569 C CA . SER A 1 73 ? 6.235 -14.167 5.266 1.00 95.12 73 SER A CA 1
ATOM 570 C C . SER A 1 73 ? 5.806 -14.061 3.805 1.00 95.12 73 SER A C 1
ATOM 572 O O . SER A 1 73 ? 4.744 -13.520 3.519 1.00 95.12 73 SER A O 1
ATOM 574 N N . HIS A 1 74 ? 6.575 -14.633 2.873 1.00 92.56 74 HIS A N 1
ATOM 575 C CA . HIS A 1 74 ? 6.178 -14.664 1.456 1.00 92.56 74 HIS A CA 1
ATOM 576 C C . HIS A 1 74 ? 4.811 -15.326 1.273 1.00 92.56 74 HIS A C 1
ATOM 578 O O . HIS A 1 74 ? 3.985 -14.813 0.535 1.00 92.56 74 HIS A O 1
ATOM 584 N N . LEU A 1 75 ? 4.529 -16.387 2.039 1.00 96.56 75 LEU A N 1
ATOM 585 C CA . LEU A 1 75 ? 3.235 -17.067 2.011 1.00 96.56 75 LEU A CA 1
ATOM 586 C C . LEU A 1 75 ? 2.067 -16.119 2.325 1.00 96.56 75 LEU A C 1
ATOM 588 O O . LEU A 1 75 ? 0.989 -16.272 1.759 1.00 96.56 75 LEU A O 1
ATOM 592 N N . PHE A 1 76 ? 2.263 -15.135 3.206 1.00 97.50 76 PHE A N 1
ATOM 593 C CA . PHE A 1 76 ? 1.246 -14.120 3.464 1.00 97.50 76 PHE A CA 1
ATOM 594 C C . PHE A 1 76 ? 0.959 -13.288 2.206 1.00 97.50 76 PHE A C 1
ATOM 596 O O . PHE A 1 76 ? -0.205 -13.125 1.836 1.00 97.50 76 PHE A O 1
ATOM 603 N N . SER A 1 77 ? 2.001 -12.795 1.532 1.00 94.75 77 SER A N 1
ATOM 604 C CA . SER A 1 77 ? 1.838 -12.031 0.291 1.00 94.75 77 SER A CA 1
ATOM 605 C C . SER A 1 77 ? 1.261 -12.889 -0.826 1.00 94.75 77 SER A C 1
ATOM 607 O O . SER A 1 77 ? 0.283 -12.481 -1.438 1.00 94.75 77 SER A O 1
ATOM 609 N N . ASP A 1 78 ? 1.751 -14.114 -1.014 1.00 93.25 78 ASP A N 1
ATOM 610 C CA . ASP A 1 78 ? 1.243 -15.038 -2.030 1.00 93.25 78 ASP A CA 1
ATOM 611 C C . ASP A 1 78 ? -0.260 -15.302 -1.849 1.00 93.25 78 ASP A C 1
ATOM 613 O O . ASP A 1 78 ? -1.039 -15.241 -2.802 1.00 93.25 78 ASP A O 1
ATOM 617 N N . LEU A 1 79 ? -0.701 -15.571 -0.614 1.00 96.62 79 LEU A N 1
ATOM 618 C CA . LEU A 1 79 ? -2.117 -15.789 -0.328 1.00 96.62 79 LEU A CA 1
ATOM 619 C C . LEU A 1 79 ? -2.928 -14.523 -0.594 1.00 96.62 79 LEU A C 1
ATOM 621 O O . LEU A 1 79 ? -3.917 -14.571 -1.321 1.00 96.62 79 LEU A O 1
ATOM 625 N N . THR A 1 80 ? -2.495 -13.387 -0.051 1.00 96.00 80 THR A N 1
ATOM 626 C CA . THR A 1 80 ? -3.245 -12.132 -0.172 1.00 96.00 80 THR A CA 1
ATOM 627 C C . THR A 1 80 ? -3.259 -11.559 -1.590 1.00 96.00 80 THR A C 1
ATOM 629 O O . THR A 1 80 ? -4.221 -10.870 -1.930 1.00 96.00 80 THR A O 1
ATOM 632 N N . HIS A 1 81 ? -2.308 -11.927 -2.451 1.00 93.38 81 HIS A N 1
ATOM 633 C CA . HIS A 1 81 ? -2.256 -11.536 -3.865 1.00 93.38 81 HIS A CA 1
ATOM 634 C C . HIS A 1 81 ? -2.945 -12.505 -4.824 1.00 93.38 81 HIS A C 1
ATOM 636 O O . HIS A 1 81 ? -3.570 -12.066 -5.792 1.00 93.38 81 HIS A O 1
ATOM 642 N N . TYR A 1 82 ? -2.890 -13.812 -4.556 1.00 91.56 82 TYR A N 1
ATOM 643 C CA . TYR A 1 82 ? -3.271 -14.815 -5.558 1.00 91.56 82 TYR A CA 1
ATOM 644 C C . TYR A 1 82 ? -4.412 -15.742 -5.145 1.00 91.56 82 TYR A C 1
ATOM 646 O O . TYR A 1 82 ? -5.044 -16.363 -6.005 1.00 91.56 82 TYR A O 1
ATOM 654 N N . VAL A 1 83 ? -4.722 -15.848 -3.854 1.00 96.12 83 VAL A N 1
ATOM 655 C CA . VAL A 1 83 ? -5.715 -16.799 -3.350 1.00 96.12 83 VAL A CA 1
ATOM 656 C C . VAL A 1 83 ? -6.820 -16.032 -2.655 1.00 96.12 83 VAL A C 1
ATOM 658 O O . VAL A 1 83 ? -6.628 -15.490 -1.585 1.00 96.12 83 VAL A O 1
ATOM 661 N N . ARG A 1 84 ? -8.024 -15.999 -3.235 1.00 96.62 84 ARG A N 1
ATOM 662 C CA . ARG A 1 84 ? -9.200 -15.373 -2.593 1.00 96.62 84 ARG A CA 1
ATOM 663 C C . ARG A 1 84 ? -8.950 -13.935 -2.090 1.00 96.62 84 ARG A C 1
ATOM 665 O O . ARG A 1 84 ? -9.605 -13.484 -1.156 1.00 96.62 84 ARG A O 1
ATOM 672 N N . SER A 1 85 ? -8.080 -13.176 -2.753 1.00 95.00 85 SER A N 1
ATOM 673 C CA . SER A 1 85 ? -7.680 -11.813 -2.366 1.00 95.00 85 SER A CA 1
ATOM 674 C C . SER A 1 85 ? -8.858 -10.858 -2.170 1.00 95.00 85 SER A C 1
ATOM 676 O O . SER A 1 85 ? -8.884 -10.058 -1.237 1.00 95.00 85 SER A O 1
ATOM 678 N N . GLY A 1 86 ? -9.881 -10.974 -3.024 1.00 96.44 86 GLY A N 1
ATOM 679 C CA . GLY A 1 86 ? -11.114 -10.199 -2.885 1.00 96.44 86 GLY A CA 1
ATOM 680 C C . GLY A 1 86 ? -11.910 -10.557 -1.625 1.00 96.44 86 GLY A C 1
ATOM 681 O O . GLY A 1 86 ? -12.459 -9.659 -0.992 1.00 96.44 86 GLY A O 1
ATOM 682 N N . ASP A 1 87 ? -11.930 -11.835 -1.227 1.00 98.31 87 ASP A N 1
ATOM 683 C CA . ASP A 1 87 ? -12.583 -12.275 0.013 1.00 98.31 87 ASP A CA 1
ATOM 684 C C . ASP A 1 87 ? -11.820 -11.761 1.236 1.00 98.31 87 ASP A C 1
ATOM 686 O O . ASP A 1 87 ? -12.451 -11.314 2.190 1.00 98.31 87 ASP A O 1
ATOM 690 N N . PHE A 1 88 ? -10.485 -11.754 1.193 1.00 98.50 88 PHE A N 1
ATOM 691 C CA . PHE A 1 88 ? -9.650 -11.192 2.256 1.00 98.50 88 PHE A CA 1
ATOM 692 C C . PHE A 1 88 ? -9.947 -9.705 2.494 1.00 98.50 88 PHE A C 1
ATOM 694 O O . PHE A 1 88 ? -10.236 -9.293 3.619 1.00 98.50 88 PHE A O 1
ATOM 701 N N . VAL A 1 89 ? -9.977 -8.904 1.424 1.00 98.38 89 VAL A N 1
ATOM 702 C CA . VAL A 1 89 ? -10.328 -7.475 1.502 1.00 98.38 89 VAL A CA 1
ATOM 703 C C . VAL A 1 89 ? -11.774 -7.269 1.957 1.00 98.38 89 VAL A C 1
ATOM 705 O O . VAL A 1 89 ? -12.038 -6.440 2.831 1.00 98.38 89 VAL A O 1
ATOM 708 N N . ALA A 1 90 ? -12.722 -8.026 1.400 1.00 98.50 90 ALA A N 1
ATOM 709 C CA . ALA A 1 90 ? -14.129 -7.932 1.785 1.00 98.50 90 ALA A CA 1
ATOM 710 C C . ALA A 1 90 ? -14.339 -8.281 3.266 1.00 98.50 90 ALA A C 1
ATOM 712 O O . ALA A 1 90 ? -15.123 -7.620 3.949 1.00 98.50 90 ALA A O 1
ATOM 713 N N . THR A 1 91 ? -13.609 -9.276 3.767 1.00 98.56 91 THR A N 1
ATOM 714 C CA . THR A 1 91 ? -13.612 -9.693 5.171 1.00 98.56 91 THR A CA 1
ATOM 715 C C . THR A 1 91 ? -13.074 -8.579 6.068 1.00 98.56 91 THR A C 1
ATOM 717 O O . THR A 1 91 ? -13.758 -8.196 7.015 1.00 98.56 91 THR A O 1
ATOM 720 N N . MET A 1 92 ? -11.941 -7.950 5.724 1.00 98.44 92 MET A N 1
ATOM 721 C CA . MET A 1 92 ? -11.432 -6.790 6.476 1.00 98.44 92 MET A CA 1
ATOM 722 C C . MET A 1 92 ? -12.446 -5.637 6.543 1.00 98.44 92 MET A C 1
ATOM 724 O O . MET A 1 92 ? -12.682 -5.078 7.612 1.00 98.44 92 MET A O 1
ATOM 728 N N . LEU A 1 93 ? -13.090 -5.286 5.424 1.00 98.50 93 LEU A N 1
ATOM 729 C CA . LEU A 1 93 ? -14.081 -4.198 5.375 1.00 98.50 93 LEU A CA 1
ATOM 730 C C . LEU A 1 93 ? -15.344 -4.499 6.195 1.00 98.50 93 LEU A C 1
ATOM 732 O O . LEU A 1 93 ? -15.935 -3.593 6.803 1.00 98.50 93 LEU A O 1
ATOM 736 N N . ARG A 1 94 ? -15.777 -5.764 6.168 1.00 98.00 94 ARG A N 1
ATOM 737 C CA . ARG A 1 94 ? -16.936 -6.261 6.911 1.00 98.00 94 ARG A CA 1
ATOM 738 C C . ARG A 1 94 ? -16.663 -6.242 8.411 1.00 98.00 94 ARG A C 1
ATOM 740 O O . ARG A 1 94 ? -17.486 -5.719 9.159 1.00 98.00 94 ARG A O 1
ATOM 747 N N . ASP A 1 95 ? -15.502 -6.743 8.819 1.00 97.25 95 ASP A N 1
ATOM 748 C CA . ASP A 1 95 ? -15.190 -7.023 10.222 1.00 97.25 95 ASP A CA 1
ATOM 749 C C . ASP A 1 95 ? -14.455 -5.873 10.923 1.00 97.25 95 ASP A C 1
ATOM 751 O O . ASP A 1 95 ? -14.116 -5.992 12.102 1.00 97.25 95 ASP A O 1
ATOM 755 N N . ALA A 1 96 ? -14.229 -4.755 10.229 1.00 98.44 96 ALA A N 1
ATOM 756 C CA . ALA A 1 96 ? -13.708 -3.523 10.806 1.00 98.44 96 ALA A CA 1
ATOM 757 C C . ALA A 1 96 ? -14.686 -2.903 11.824 1.00 98.44 96 ALA A C 1
ATOM 759 O O . ALA A 1 96 ? -15.820 -2.529 11.493 1.00 98.44 96 ALA A O 1
ATOM 760 N N . GLN A 1 97 ? -14.213 -2.747 13.058 1.00 97.75 97 GLN A N 1
ATOM 761 C CA . GLN A 1 97 ? -14.976 -2.285 14.219 1.00 97.75 97 GLN A CA 1
ATOM 762 C C . GLN A 1 97 ? -14.661 -0.836 14.601 1.00 97.75 97 GLN A C 1
ATOM 764 O O . GLN A 1 97 ? -15.497 -0.163 15.204 1.00 97.75 97 GLN A O 1
ATOM 769 N N . THR A 1 98 ? -13.475 -0.340 14.248 1.00 98.62 98 THR A N 1
ATOM 770 C CA . THR A 1 98 ? -13.012 1.014 14.582 1.00 98.62 98 THR A CA 1
ATOM 771 C C . THR A 1 98 ? -12.741 1.837 13.326 1.00 98.62 98 THR A C 1
ATOM 773 O O . THR A 1 98 ? -12.657 1.295 12.220 1.00 98.62 98 THR A O 1
ATOM 776 N N . LEU A 1 99 ? -12.599 3.157 13.495 1.00 98.69 99 LEU A N 1
ATOM 777 C CA . LEU A 1 99 ? -12.195 4.053 12.410 1.00 98.69 99 LEU A CA 1
ATOM 778 C C . LEU A 1 99 ? -10.872 3.595 11.783 1.00 98.69 99 LEU A C 1
ATOM 780 O O . LEU A 1 99 ? -10.791 3.491 10.563 1.00 98.69 99 LEU A O 1
ATOM 784 N N . ASP A 1 100 ? -9.886 3.262 12.614 1.00 98.62 100 ASP A N 1
ATOM 785 C CA . ASP A 1 100 ? -8.553 2.835 12.183 1.00 98.62 100 ASP A CA 1
ATOM 786 C C . ASP A 1 100 ? -8.580 1.477 11.468 1.00 98.62 100 ASP A C 1
ATOM 788 O O . ASP A 1 100 ? -7.970 1.322 10.413 1.00 98.62 100 ASP A O 1
ATOM 792 N N . GLU A 1 101 ? -9.337 0.497 11.981 1.00 98.75 101 GLU A N 1
ATOM 793 C CA . GLU A 1 101 ? -9.536 -0.786 11.292 1.00 98.75 101 GLU A CA 1
ATOM 794 C C . GLU A 1 101 ? -10.212 -0.598 9.928 1.00 98.75 101 GLU A C 1
ATOM 796 O O . GLU A 1 101 ? -9.812 -1.217 8.943 1.00 98.75 101 GLU A O 1
ATOM 801 N N . TYR A 1 102 ? -11.224 0.270 9.849 1.00 98.81 102 TYR A N 1
ATOM 802 C CA . TYR A 1 102 ? -11.930 0.517 8.595 1.00 98.81 102 TYR A CA 1
ATOM 803 C C . TYR A 1 102 ? -11.066 1.284 7.597 1.00 98.81 102 TYR A C 1
ATOM 805 O O . TYR A 1 102 ? -11.056 0.949 6.416 1.00 98.81 102 TYR A O 1
ATOM 813 N N . ALA A 1 103 ? -10.313 2.278 8.062 1.00 98.69 103 ALA A N 1
ATOM 814 C CA . ALA A 1 103 ? -9.354 3.008 7.248 1.00 98.69 103 ALA A CA 1
ATOM 815 C C . ALA A 1 103 ? -8.279 2.068 6.686 1.00 98.69 103 ALA A C 1
ATOM 817 O O . ALA A 1 103 ? -8.041 2.056 5.479 1.00 98.69 103 ALA A O 1
ATOM 818 N N . PHE A 1 104 ? -7.721 1.198 7.528 1.00 98.62 104 PHE A N 1
ATOM 819 C CA . PHE A 1 104 ? -6.785 0.161 7.104 1.00 98.62 104 PHE A CA 1
ATOM 820 C C . PHE A 1 104 ? -7.379 -0.762 6.030 1.00 98.62 104 PHE A C 1
ATOM 822 O O . PHE A 1 104 ? -6.763 -0.991 4.990 1.00 98.62 104 PHE A O 1
ATOM 829 N N . ALA A 1 105 ? -8.618 -1.220 6.221 1.00 98.69 105 ALA A N 1
ATOM 830 C CA . ALA A 1 105 ? -9.320 -2.044 5.240 1.00 98.69 105 ALA A CA 1
ATOM 831 C C . ALA A 1 105 ? -9.600 -1.305 3.913 1.00 98.69 105 ALA A C 1
ATOM 833 O O . ALA A 1 105 ? -9.524 -1.908 2.842 1.00 98.69 105 ALA A O 1
ATOM 834 N N . VAL A 1 106 ? -9.898 0.000 3.956 1.00 98.62 106 VAL A N 1
ATOM 835 C CA . VAL A 1 106 ? -10.043 0.845 2.756 1.00 98.62 106 VAL A CA 1
ATOM 836 C C . VAL A 1 106 ? -8.709 0.987 2.020 1.00 98.62 106 VAL A C 1
ATOM 838 O O . VAL A 1 106 ? -8.694 0.920 0.792 1.00 98.62 106 VAL A O 1
ATOM 841 N N . GLY A 1 107 ? -7.597 1.114 2.746 1.00 97.88 107 GLY A N 1
ATOM 842 C CA . GLY A 1 107 ? -6.253 1.048 2.173 1.00 97.88 107 GLY A CA 1
ATOM 843 C C . GLY A 1 107 ? -6.015 -0.269 1.432 1.00 97.88 107 GLY A C 1
ATOM 844 O O . GLY A 1 107 ? -5.665 -0.262 0.254 1.00 97.88 107 GLY A O 1
ATOM 845 N N . ALA A 1 108 ? -6.310 -1.402 2.071 1.00 98.12 108 ALA A N 1
ATOM 846 C CA . ALA A 1 108 ? -6.149 -2.719 1.451 1.00 98.12 108 ALA A CA 1
ATOM 847 C C . ALA A 1 108 ? -7.045 -2.914 0.214 1.00 98.12 108 ALA A C 1
ATOM 849 O O . ALA A 1 108 ? -6.642 -3.558 -0.757 1.00 98.12 108 ALA A O 1
ATOM 850 N N . LEU A 1 109 ? -8.247 -2.326 0.209 1.00 98.00 109 LEU A N 1
ATOM 851 C CA . LEU A 1 109 ? -9.102 -2.272 -0.978 1.00 98.00 109 LEU A CA 1
ATOM 852 C C . LEU A 1 109 ? -8.477 -1.441 -2.099 1.00 98.00 109 LEU A C 1
ATOM 854 O O . LEU A 1 109 ? -8.576 -1.833 -3.267 1.00 98.00 109 LEU A O 1
ATOM 858 N N . ALA A 1 110 ? -7.866 -0.305 -1.759 1.00 96.19 110 ALA A N 1
ATOM 859 C CA . ALA A 1 110 ? -7.163 0.515 -2.730 1.00 96.19 110 ALA A CA 1
ATOM 860 C C . ALA A 1 110 ? -6.048 -0.300 -3.387 1.00 96.19 110 ALA A C 1
ATOM 862 O O . ALA A 1 110 ? -6.054 -0.375 -4.608 1.00 96.19 110 ALA A O 1
ATOM 863 N N . HIS A 1 111 ? -5.213 -0.994 -2.603 1.00 95.19 111 HIS A N 1
ATOM 864 C CA . HIS A 1 111 ? -4.163 -1.899 -3.089 1.00 95.19 111 HIS A CA 1
ATOM 865 C C . HIS A 1 111 ? -4.699 -2.991 -4.029 1.00 95.19 111 HIS A C 1
ATOM 867 O O . HIS A 1 111 ? -4.297 -3.086 -5.183 1.00 95.19 111 HIS A O 1
ATOM 873 N N . TYR A 1 112 ? -5.715 -3.741 -3.594 1.00 95.00 112 TYR A N 1
ATOM 874 C CA . TYR A 1 112 ? -6.328 -4.785 -4.425 1.00 95.00 112 TYR A CA 1
ATOM 875 C C . TYR A 1 112 ? -6.872 -4.249 -5.759 1.00 95.00 112 TYR A C 1
ATOM 877 O O . TYR A 1 112 ? -6.753 -4.878 -6.812 1.00 95.00 112 TYR A O 1
ATOM 885 N N . THR A 1 113 ? -7.514 -3.080 -5.720 1.00 93.00 113 THR A N 1
ATOM 886 C CA . THR A 1 113 ? -8.077 -2.446 -6.920 1.00 93.00 113 THR A CA 1
ATOM 887 C C . THR A 1 113 ? -6.975 -1.928 -7.833 1.00 93.00 113 THR A C 1
ATOM 889 O O . THR A 1 113 ? -7.111 -1.970 -9.057 1.00 93.00 113 THR A O 1
ATOM 892 N N . ALA A 1 114 ? -5.910 -1.429 -7.228 1.00 89.94 114 ALA A N 1
ATOM 893 C CA . ALA A 1 114 ? -4.736 -0.903 -7.875 1.00 89.94 114 ALA A CA 1
ATOM 894 C C . ALA A 1 114 ? -4.073 -1.966 -8.761 1.00 89.94 114 ALA A C 1
ATOM 896 O O . ALA A 1 114 ? -4.127 -1.873 -9.992 1.00 89.94 114 ALA A O 1
ATOM 897 N N . ASP A 1 115 ? -3.598 -3.040 -8.145 1.00 88.56 115 ASP A N 1
ATOM 898 C CA . ASP A 1 115 ? -2.859 -4.109 -8.819 1.00 88.56 115 ASP A CA 1
ATOM 899 C C . ASP A 1 115 ? -3.652 -4.739 -9.947 1.00 88.56 115 ASP A C 1
ATOM 901 O O . ASP A 1 115 ? -3.166 -4.900 -11.070 1.00 88.56 115 ASP A O 1
ATOM 905 N N . ARG A 1 116 ? -4.935 -5.008 -9.688 1.00 86.31 116 ARG A N 1
ATOM 906 C CA . ARG A 1 116 ? -5.838 -5.584 -10.683 1.00 86.31 116 ARG A CA 1
ATOM 907 C C . ARG A 1 116 ? -5.927 -4.733 -11.947 1.00 86.31 116 ARG A C 1
ATOM 909 O O . ARG A 1 116 ? -6.069 -5.276 -13.043 1.00 86.31 116 ARG A O 1
ATOM 916 N N . ASN A 1 117 ? -5.898 -3.412 -11.797 1.00 86.81 117 ASN A N 1
ATOM 917 C CA . ASN A 1 117 ? -6.114 -2.490 -12.902 1.00 86.81 117 ASN A CA 1
ATOM 918 C C . ASN A 1 117 ? -4.815 -2.056 -13.591 1.00 86.81 117 ASN A C 1
ATOM 920 O O . ASN A 1 117 ? -4.862 -1.797 -14.794 1.00 86.81 117 ASN A O 1
ATOM 924 N N . GLY A 1 118 ? -3.674 -1.984 -12.896 1.00 83.31 118 GLY A N 1
ATOM 925 C CA . GLY A 1 118 ? -2.429 -1.518 -13.526 1.00 83.31 118 GLY A CA 1
ATOM 926 C C . GLY A 1 118 ? -1.322 -2.538 -13.716 1.00 83.31 118 GLY A C 1
ATOM 927 O O . GLY A 1 118 ? -0.446 -2.253 -14.532 1.00 83.31 118 GLY A O 1
ATOM 928 N N . HIS A 1 119 ? -1.352 -3.734 -13.117 1.00 85.56 119 HIS A N 1
ATOM 929 C CA . HIS A 1 119 ? -0.391 -4.770 -13.520 1.00 85.56 119 HIS A CA 1
ATOM 930 C C . HIS A 1 119 ? -0.426 -5.086 -15.020 1.00 85.56 119 HIS A C 1
ATOM 932 O O . HIS A 1 119 ? 0.647 -5.265 -15.591 1.00 85.56 119 HIS A O 1
ATOM 938 N N . PRO A 1 120 ? -1.572 -5.056 -15.735 1.00 89.00 120 PRO A N 1
ATOM 939 C CA . PRO A 1 120 ? -1.547 -5.174 -17.192 1.00 89.00 120 PRO A CA 1
ATOM 940 C C . PRO A 1 120 ? -0.664 -4.116 -17.879 1.00 89.00 120 PRO A C 1
ATOM 942 O O . PRO A 1 120 ? -0.004 -4.414 -18.875 1.00 89.00 120 PRO A O 1
ATOM 945 N N . ALA A 1 121 ? -0.607 -2.891 -17.342 1.00 88.00 121 ALA A N 1
ATOM 946 C CA . ALA A 1 121 ? 0.256 -1.829 -17.854 1.00 88.00 121 ALA A CA 1
ATOM 947 C C . ALA A 1 121 ? 1.732 -2.054 -17.487 1.00 88.00 121 ALA A C 1
ATOM 949 O O . ALA A 1 121 ? 2.603 -1.802 -18.327 1.00 88.00 121 ALA A O 1
ATOM 950 N N . ILE A 1 122 ? 2.021 -2.574 -16.288 1.00 88.81 122 ILE A N 1
ATOM 951 C CA . ILE A 1 122 ? 3.384 -2.979 -15.920 1.00 88.81 122 ILE A CA 1
ATOM 952 C C . ILE A 1 122 ? 3.859 -4.126 -16.808 1.00 88.81 122 ILE A C 1
ATOM 954 O O . ILE A 1 122 ? 4.894 -3.984 -17.450 1.00 88.81 122 ILE A O 1
ATOM 958 N N . ASN A 1 123 ? 3.094 -5.211 -16.926 1.00 90.19 123 ASN A N 1
ATOM 959 C CA . ASN A 1 123 ? 3.446 -6.376 -17.742 1.00 90.19 123 ASN A CA 1
ATOM 960 C C . ASN A 1 123 ? 3.746 -5.955 -19.187 1.00 90.19 123 ASN A C 1
ATOM 962 O O . ASN A 1 123 ? 4.748 -6.359 -19.784 1.00 90.19 123 ASN A O 1
ATOM 966 N N . HIS A 1 124 ? 2.922 -5.056 -19.734 1.00 92.31 124 HIS A N 1
ATOM 967 C CA . HIS A 1 124 ? 3.176 -4.480 -21.047 1.00 92.31 124 HIS A CA 1
ATOM 968 C C . HIS A 1 124 ? 4.495 -3.697 -21.104 1.00 92.31 124 HIS A C 1
ATOM 970 O O . HIS A 1 124 ? 5.287 -3.855 -22.040 1.00 92.31 124 HIS A O 1
ATOM 976 N N . SER A 1 125 ? 4.748 -2.868 -20.091 1.00 91.62 125 SER A N 1
ATOM 977 C CA . SER A 1 125 ? 5.969 -2.069 -19.976 1.00 91.62 125 SER A CA 1
ATOM 978 C C . SER A 1 125 ? 7.216 -2.946 -19.840 1.00 91.62 125 SER A C 1
ATOM 980 O O . SER A 1 125 ? 8.211 -2.678 -20.511 1.00 91.62 125 SER A O 1
ATOM 982 N N . VAL A 1 126 ? 7.151 -4.044 -19.084 1.00 91.50 126 VAL A N 1
ATOM 983 C CA . VAL A 1 126 ? 8.217 -5.055 -18.973 1.00 91.50 126 VAL A CA 1
ATOM 984 C C . VAL A 1 126 ? 8.560 -5.619 -20.347 1.00 91.50 126 VAL A C 1
ATOM 986 O O . VAL A 1 126 ? 9.724 -5.606 -20.758 1.00 91.50 126 VAL A O 1
ATOM 989 N N . GLY A 1 127 ? 7.555 -6.018 -21.129 1.00 92.81 127 GLY A N 1
ATOM 990 C CA . GLY A 1 127 ? 7.773 -6.495 -22.494 1.00 92.81 127 GLY A CA 1
ATOM 991 C C . GLY A 1 127 ? 8.383 -5.440 -23.431 1.00 92.81 127 GLY A C 1
ATOM 992 O O . GLY A 1 127 ? 9.107 -5.778 -24.375 1.00 92.81 127 GLY A O 1
ATOM 993 N N . MET A 1 128 ? 8.118 -4.152 -23.195 1.00 93.25 128 MET A N 1
ATOM 994 C CA . MET A 1 128 ? 8.720 -3.051 -23.956 1.00 93.25 128 MET A CA 1
ATOM 995 C C . MET A 1 128 ? 10.174 -2.783 -23.553 1.00 93.25 128 MET A C 1
ATOM 997 O O . MET A 1 128 ? 11.024 -2.628 -24.432 1.00 93.25 128 MET A O 1
ATOM 1001 N N . VAL A 1 129 ? 10.459 -2.743 -22.250 1.00 91.62 129 VAL A N 1
ATOM 1002 C CA . VAL A 1 129 ? 11.787 -2.444 -21.692 1.00 91.62 129 VAL A CA 1
ATOM 1003 C C . VAL A 1 129 ? 12.764 -3.600 -21.920 1.00 91.62 129 VAL A C 1
ATOM 1005 O O . VAL A 1 129 ? 13.946 -3.361 -22.180 1.00 91.62 129 VAL A O 1
ATOM 1008 N N . TYR A 1 130 ? 12.276 -4.846 -21.937 1.00 93.38 130 TYR A N 1
ATOM 1009 C CA . TYR A 1 130 ? 13.094 -6.049 -22.104 1.00 93.38 130 TYR A CA 1
ATOM 1010 C C . TYR A 1 130 ? 12.732 -6.844 -23.376 1.00 93.38 130 TYR A C 1
ATOM 1012 O O . TYR A 1 130 ? 12.123 -7.916 -23.309 1.00 93.38 130 TYR A O 1
ATOM 1020 N N . PRO A 1 131 ? 13.188 -6.420 -24.579 1.00 92.94 131 PRO A N 1
ATOM 1021 C CA . PRO A 1 131 ? 12.859 -7.090 -25.843 1.00 92.94 131 PRO A CA 1
ATOM 1022 C C . PRO A 1 131 ? 13.272 -8.564 -25.921 1.00 92.94 131 PRO A C 1
ATOM 1024 O O . PRO A 1 131 ? 12.694 -9.328 -26.693 1.00 92.94 131 PRO A O 1
ATOM 1027 N N . LYS A 1 132 ? 14.308 -8.972 -25.171 1.00 93.44 132 LYS A N 1
ATOM 1028 C CA . LYS A 1 132 ? 14.726 -10.381 -25.083 1.00 93.44 132 LYS A CA 1
ATOM 1029 C C . LYS A 1 132 ? 13.682 -11.214 -24.339 1.00 93.44 132 LYS A C 1
ATOM 1031 O O . LYS A 1 132 ? 13.310 -12.272 -24.837 1.00 93.44 132 LYS A O 1
ATOM 1036 N N . LEU A 1 133 ? 13.198 -10.707 -23.206 1.00 92.06 133 LEU A N 1
ATOM 1037 C CA . LEU A 1 133 ? 12.167 -11.342 -22.393 1.00 92.06 133 LEU A CA 1
ATOM 1038 C C . LEU A 1 133 ? 10.854 -11.437 -23.177 1.00 92.06 133 LEU A C 1
ATOM 1040 O O . LEU A 1 133 ? 10.295 -12.522 -23.316 1.00 92.06 133 LEU A O 1
ATOM 1044 N N . ARG A 1 134 ? 10.462 -10.347 -23.851 1.00 94.50 134 ARG A N 1
ATOM 1045 C CA . ARG A 1 134 ? 9.294 -10.323 -24.742 1.00 94.50 134 ARG A CA 1
ATOM 1046 C C . ARG A 1 134 ? 9.339 -11.369 -25.855 1.00 94.50 134 ARG A C 1
ATOM 1048 O O . ARG A 1 134 ? 8.321 -11.962 -26.195 1.00 94.50 134 ARG A O 1
ATOM 1055 N N . ARG A 1 135 ? 10.511 -11.616 -26.450 1.00 95.75 135 ARG A N 1
ATOM 1056 C CA . ARG A 1 135 ? 10.651 -12.678 -27.465 1.00 95.75 135 ARG A CA 1
ATOM 1057 C C . ARG A 1 135 ? 10.450 -14.079 -26.891 1.00 95.75 135 ARG A C 1
ATOM 1059 O O . ARG A 1 135 ? 10.050 -14.961 -27.640 1.00 95.75 135 ARG A O 1
ATOM 1066 N N . LYS A 1 136 ? 10.756 -14.285 -25.608 1.00 95.25 136 LYS A N 1
ATOM 1067 C CA . LYS A 1 136 ? 10.653 -15.584 -24.935 1.00 95.25 136 LYS A CA 1
ATOM 1068 C C . LYS A 1 136 ? 9.241 -15.852 -24.406 1.00 95.25 136 LYS A C 1
ATOM 1070 O O . LYS A 1 136 ? 8.773 -16.975 -24.527 1.00 95.25 136 LYS A O 1
ATOM 1075 N N . LEU A 1 137 ? 8.593 -14.839 -23.833 1.00 93.38 137 LEU A N 1
ATOM 1076 C CA . LEU A 1 137 ? 7.364 -14.995 -23.042 1.00 93.38 137 LEU A CA 1
ATOM 1077 C C . LEU A 1 137 ? 6.134 -14.314 -23.652 1.00 93.38 137 LEU A C 1
ATOM 1079 O O . LEU A 1 137 ? 5.022 -14.473 -23.164 1.00 93.38 137 LEU A O 1
ATOM 1083 N N . GLY A 1 138 ? 6.311 -13.577 -24.747 1.00 92.88 138 GLY A N 1
ATOM 1084 C CA . GLY A 1 138 ? 5.234 -12.829 -25.381 1.00 92.88 138 GLY A CA 1
ATOM 1085 C C . GLY A 1 138 ? 5.173 -11.376 -24.921 1.00 92.88 138 GLY A C 1
ATOM 1086 O O . GLY A 1 138 ? 6.123 -10.826 -24.371 1.00 92.88 138 GLY A O 1
ATOM 1087 N N . ARG A 1 139 ? 4.072 -10.704 -25.266 1.00 93.75 139 ARG A N 1
ATOM 1088 C CA . ARG A 1 139 ? 3.959 -9.240 -25.189 1.00 93.75 139 ARG A CA 1
ATOM 1089 C C . ARG A 1 139 ? 3.987 -8.709 -23.757 1.00 93.75 139 ARG A C 1
ATOM 1091 O O . ARG A 1 139 ? 4.594 -7.662 -23.553 1.00 93.75 139 ARG A O 1
ATOM 1098 N N . ASP A 1 140 ? 3.353 -9.421 -22.835 1.00 92.38 140 ASP A N 1
ATOM 1099 C CA . ASP A 1 140 ? 3.052 -8.933 -21.493 1.00 92.38 140 ASP A CA 1
ATOM 1100 C C . ASP A 1 140 ? 3.517 -9.976 -20.452 1.00 92.38 140 ASP A C 1
ATOM 1102 O O . ASP A 1 140 ? 2.674 -10.682 -19.898 1.00 92.38 140 ASP A O 1
ATOM 1106 N N . PRO A 1 141 ? 4.843 -10.139 -20.235 1.00 90.88 141 PRO A N 1
ATOM 1107 C CA . PRO A 1 141 ? 5.372 -11.048 -19.214 1.00 90.88 141 PRO A CA 1
ATOM 1108 C C . PRO A 1 141 ? 4.785 -10.717 -17.839 1.00 90.88 141 PRO A C 1
ATOM 1110 O O . PRO A 1 141 ? 4.710 -9.541 -17.474 1.00 90.88 141 PRO A O 1
ATOM 1113 N N . ALA A 1 142 ? 4.352 -11.738 -17.105 1.00 87.75 142 ALA A N 1
ATOM 1114 C CA . ALA A 1 142 ? 3.799 -11.580 -15.766 1.00 87.75 142 ALA A CA 1
ATOM 1115 C C . ALA A 1 142 ? 4.911 -11.423 -14.719 1.00 87.75 142 ALA A C 1
ATOM 1117 O O . ALA A 1 142 ? 6.082 -11.686 -14.995 1.00 87.75 142 ALA A O 1
ATOM 1118 N N . TYR A 1 143 ? 4.538 -11.019 -13.503 1.00 84.94 143 TYR A N 1
ATOM 1119 C CA . TYR A 1 143 ? 5.466 -10.935 -12.372 1.00 84.94 143 TYR A CA 1
ATOM 1120 C C . TYR A 1 143 ? 6.192 -12.265 -12.132 1.00 84.94 143 TYR A C 1
ATOM 1122 O O . TYR A 1 143 ? 7.419 -12.297 -12.105 1.00 84.94 143 TYR A O 1
ATOM 1130 N N . ASP A 1 144 ? 5.444 -13.370 -12.087 1.00 84.44 144 ASP A N 1
ATOM 1131 C CA . ASP A 1 144 ? 5.982 -14.714 -11.831 1.00 84.44 144 ASP A CA 1
ATOM 1132 C C . ASP A 1 144 ? 6.974 -15.205 -12.898 1.00 84.44 144 ASP A C 1
ATOM 1134 O O . ASP A 1 144 ? 7.754 -16.126 -12.645 1.00 84.44 144 ASP A O 1
ATOM 1138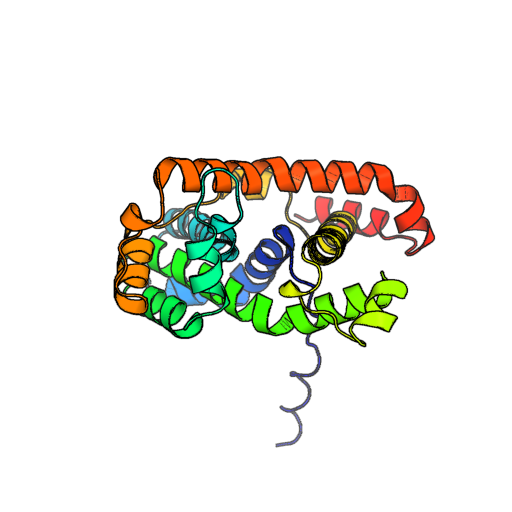 N N . ASP A 1 145 ? 6.968 -14.605 -14.091 1.00 86.12 145 ASP A N 1
ATOM 1139 C CA . ASP A 1 145 ? 7.892 -14.983 -15.153 1.00 86.12 145 ASP A CA 1
ATOM 1140 C C . ASP A 1 145 ? 9.317 -14.438 -14.930 1.00 86.12 145 ASP A C 1
ATOM 1142 O O . ASP A 1 145 ? 10.298 -15.107 -15.276 1.00 86.12 145 ASP A O 1
ATOM 1146 N N . ASP A 1 146 ? 9.433 -13.208 -14.414 1.00 85.50 146 ASP A N 1
ATOM 1147 C CA . ASP A 1 146 ? 10.703 -12.535 -14.108 1.00 85.50 146 ASP A CA 1
ATOM 1148 C C . ASP A 1 146 ? 10.503 -11.420 -13.056 1.00 85.50 146 ASP A C 1
ATOM 1150 O O . ASP A 1 146 ? 10.430 -10.234 -13.402 1.00 85.50 146 ASP A O 1
ATOM 1154 N N . PRO A 1 147 ? 10.446 -11.771 -11.755 1.00 84.12 147 PRO A N 1
ATOM 1155 C CA . PRO A 1 147 ? 10.197 -10.802 -10.686 1.00 84.12 147 PRO A CA 1
ATOM 1156 C C . PRO A 1 147 ? 11.234 -9.676 -10.633 1.00 84.12 147 PRO A C 1
ATOM 1158 O O . PRO A 1 147 ? 10.929 -8.543 -10.271 1.00 84.12 147 PRO A O 1
ATOM 1161 N N . ALA A 1 148 ? 12.485 -9.966 -11.004 1.00 84.25 148 ALA A N 1
ATOM 1162 C CA . ALA A 1 148 ? 13.575 -9.006 -10.898 1.00 84.25 148 ALA A CA 1
ATOM 1163 C C . ALA A 1 148 ? 13.465 -7.889 -11.942 1.00 84.25 148 ALA A C 1
ATOM 1165 O O . ALA A 1 148 ? 13.708 -6.724 -11.623 1.00 84.25 148 ALA A O 1
ATOM 1166 N N . ASP A 1 149 ? 13.149 -8.226 -13.192 1.00 88.12 149 ASP A N 1
ATOM 1167 C CA . ASP A 1 149 ? 12.936 -7.227 -14.240 1.00 88.12 149 ASP A CA 1
ATOM 1168 C C . ASP A 1 149 ? 11.584 -6.516 -14.087 1.00 88.12 149 ASP A C 1
ATOM 1170 O O . ASP A 1 149 ? 11.480 -5.329 -14.406 1.00 88.12 149 ASP A O 1
ATOM 1174 N N . HIS A 1 150 ? 10.586 -7.196 -13.520 1.00 88.56 150 HIS A N 1
ATOM 1175 C CA . HIS A 1 150 ? 9.293 -6.607 -13.182 1.00 88.56 150 HIS A CA 1
ATOM 1176 C C . HIS A 1 150 ? 9.429 -5.509 -12.113 1.00 88.56 150 HIS A C 1
ATOM 1178 O O . HIS A 1 150 ? 9.163 -4.341 -12.409 1.00 88.56 150 HIS A O 1
ATOM 1184 N N . LEU A 1 151 ? 10.051 -5.820 -10.969 1.00 84.69 151 LEU A N 1
ATOM 1185 C CA . LEU A 1 151 ? 10.330 -4.851 -9.897 1.00 84.69 151 LEU A CA 1
ATOM 1186 C C . LEU A 1 151 ? 11.154 -3.639 -10.369 1.00 84.69 151 LEU A C 1
ATOM 1188 O O . LEU A 1 151 ? 10.973 -2.524 -9.882 1.00 84.69 151 LEU A O 1
ATOM 1192 N N . LYS A 1 152 ? 12.071 -3.811 -11.334 1.00 86.06 152 LYS A N 1
ATOM 1193 C CA . LYS A 1 152 ? 12.832 -2.679 -11.905 1.00 86.06 152 LYS A CA 1
ATOM 1194 C C . LYS A 1 152 ? 11.939 -1.726 -12.690 1.00 86.06 152 LYS A C 1
ATOM 1196 O O . LYS A 1 152 ? 12.174 -0.517 -12.662 1.00 86.06 152 LYS A O 1
ATOM 1201 N N . VAL A 1 153 ? 10.965 -2.258 -13.425 1.00 88.69 153 VAL A N 1
ATOM 1202 C CA . VAL A 1 153 ? 10.011 -1.447 -14.187 1.00 88.69 153 VAL A CA 1
ATOM 1203 C C . VAL A 1 153 ? 9.092 -0.711 -13.232 1.00 88.69 153 VAL A C 1
ATOM 1205 O O . VAL A 1 153 ? 8.977 0.505 -13.363 1.00 88.69 153 VAL A O 1
ATOM 1208 N N . GLU A 1 154 ? 8.536 -1.398 -12.239 1.00 86.69 154 GLU A N 1
ATOM 1209 C CA . GLU A 1 154 ? 7.736 -0.798 -11.165 1.00 86.69 154 GLU A CA 1
ATOM 1210 C C . GLU A 1 154 ? 8.503 0.345 -10.483 1.00 86.69 154 GLU A C 1
ATOM 1212 O O . GLU A 1 154 ? 8.070 1.498 -10.506 1.00 86.69 154 GLU A O 1
ATOM 1217 N N . PHE A 1 155 ? 9.726 0.088 -10.015 1.00 86.06 155 PHE A N 1
ATOM 1218 C CA . PHE A 1 155 ? 10.563 1.117 -9.394 1.00 86.06 155 PHE A CA 1
ATOM 1219 C C . PHE A 1 155 ? 10.884 2.291 -10.337 1.00 86.06 155 PHE A C 1
ATOM 1221 O O . PHE A 1 155 ? 11.012 3.438 -9.908 1.00 86.06 155 PHE A O 1
ATOM 1228 N N . SER A 1 156 ? 10.994 2.051 -11.648 1.00 86.00 156 SER A N 1
ATOM 1229 C CA . SER A 1 156 ? 11.204 3.137 -12.612 1.00 86.00 156 SER A CA 1
ATOM 1230 C C . SER A 1 156 ? 10.010 4.095 -12.696 1.00 86.00 156 SER A C 1
ATOM 1232 O O . SER A 1 156 ? 10.210 5.295 -12.909 1.00 86.00 156 SER A O 1
ATOM 1234 N N . PHE A 1 157 ? 8.786 3.600 -12.479 1.00 86.31 157 PHE A N 1
ATOM 1235 C CA . PHE A 1 157 ? 7.603 4.449 -12.391 1.00 86.31 157 PHE A CA 1
ATOM 1236 C C . PHE A 1 157 ? 7.646 5.319 -11.137 1.00 86.31 157 PHE A C 1
ATOM 1238 O O . PHE A 1 157 ? 7.464 6.529 -11.274 1.00 86.31 157 PHE A O 1
ATOM 1245 N N . ASP A 1 158 ? 8.026 4.773 -9.977 1.00 85.12 158 ASP A N 1
ATOM 1246 C CA . ASP A 1 158 ? 8.248 5.565 -8.755 1.00 85.12 158 ASP A CA 1
ATOM 1247 C C . ASP A 1 158 ? 9.232 6.716 -8.986 1.00 85.12 158 ASP A C 1
ATOM 1249 O O . ASP A 1 158 ? 8.951 7.875 -8.665 1.00 85.12 158 ASP A O 1
ATOM 1253 N N . VAL A 1 159 ? 10.361 6.441 -9.640 1.00 84.25 159 VAL A N 1
ATOM 1254 C CA . VAL A 1 159 ? 11.354 7.477 -9.957 1.00 84.25 159 VAL A CA 1
ATOM 1255 C C . VAL A 1 159 ? 10.761 8.578 -10.843 1.00 84.25 159 VAL A C 1
ATOM 1257 O O . VAL A 1 159 ? 11.005 9.766 -10.613 1.00 84.25 159 VAL A O 1
ATOM 1260 N N . ILE A 1 160 ? 9.958 8.217 -11.846 1.00 82.00 160 ILE A N 1
ATOM 1261 C CA . ILE A 1 160 ? 9.328 9.186 -12.755 1.00 82.00 160 ILE A CA 1
ATOM 1262 C C . ILE A 1 160 ? 8.232 9.995 -12.044 1.00 82.00 160 ILE A C 1
ATOM 1264 O O . ILE A 1 160 ? 8.083 11.191 -12.316 1.00 82.00 160 ILE A O 1
ATOM 1268 N N . GLN A 1 161 ? 7.471 9.388 -11.138 1.00 78.31 161 GLN A N 1
ATOM 1269 C CA . GLN A 1 161 ? 6.445 10.079 -10.356 1.00 78.31 161 GLN A CA 1
ATOM 1270 C C . GLN A 1 161 ? 7.070 11.084 -9.375 1.00 78.31 161 GLN A C 1
ATOM 1272 O O . GLN A 1 161 ? 6.649 12.249 -9.341 1.00 78.31 161 GLN A O 1
ATOM 1277 N N . VAL A 1 162 ? 8.163 10.710 -8.691 1.00 78.50 162 VAL A N 1
ATOM 1278 C CA . VAL A 1 162 ? 8.987 11.651 -7.906 1.00 78.50 162 VAL A CA 1
ATOM 1279 C C . VAL A 1 162 ? 9.473 12.795 -8.797 1.00 78.50 162 VAL A C 1
ATOM 1281 O O . VAL A 1 162 ? 9.285 13.966 -8.462 1.00 78.50 162 VAL A O 1
ATOM 1284 N N . ALA A 1 163 ? 10.022 12.485 -9.976 1.00 76.06 163 ALA A N 1
ATOM 1285 C CA . ALA A 1 163 ? 10.522 13.485 -10.922 1.00 76.06 163 ALA A CA 1
ATOM 1286 C C . ALA A 1 163 ? 9.452 14.492 -11.381 1.00 76.06 163 ALA A C 1
ATOM 1288 O O . ALA A 1 163 ? 9.767 15.628 -11.740 1.00 76.06 163 ALA A O 1
ATOM 1289 N N . ARG A 1 164 ? 8.177 14.090 -11.388 1.00 73.75 164 ARG A N 1
ATOM 1290 C CA . ARG A 1 164 ? 7.027 14.940 -11.742 1.00 73.75 164 ARG A CA 1
ATOM 1291 C C . ARG A 1 164 ? 6.490 15.755 -10.564 1.00 73.75 164 ARG A C 1
ATOM 1293 O O . ARG A 1 164 ? 5.575 16.562 -10.770 1.00 73.75 164 ARG A O 1
ATOM 1300 N N . GLY A 1 165 ? 7.032 15.556 -9.360 1.00 72.75 165 GLY A N 1
ATOM 1301 C CA . GLY A 1 165 ? 6.475 16.084 -8.115 1.00 72.75 165 GLY A CA 1
ATOM 1302 C C . GLY A 1 165 ? 5.036 15.619 -7.917 1.00 72.75 165 GLY A C 1
ATOM 1303 O O . GLY A 1 165 ? 4.167 16.446 -7.650 1.00 72.75 165 GLY A O 1
ATOM 1304 N N . LEU A 1 166 ? 4.761 14.348 -8.229 1.00 71.62 166 LEU A N 1
ATOM 1305 C CA . LEU A 1 166 ? 3.442 13.736 -8.050 1.00 71.62 166 LEU A CA 1
ATOM 1306 C C . LEU A 1 166 ? 3.276 13.074 -6.680 1.00 71.62 166 LEU A C 1
ATOM 1308 O O . LEU A 1 166 ? 2.141 12.836 -6.290 1.00 71.62 166 LEU A O 1
ATOM 1312 N N . TYR A 1 167 ? 4.368 12.872 -5.943 1.00 71.56 167 TYR A N 1
ATOM 1313 C CA . TYR A 1 167 ? 4.325 12.452 -4.545 1.00 71.56 167 TYR A CA 1
ATOM 1314 C C . TYR A 1 167 ? 4.354 13.641 -3.598 1.00 71.56 167 TYR A C 1
ATOM 1316 O O . TYR A 1 167 ? 4.998 14.660 -3.883 1.00 71.56 167 TYR A O 1
ATOM 1324 N N . ALA A 1 168 ? 3.665 13.493 -2.469 1.00 69.44 168 ALA A N 1
ATOM 1325 C CA . ALA A 1 168 ? 3.705 14.475 -1.407 1.00 69.44 168 ALA A CA 1
ATOM 1326 C C . ALA A 1 168 ? 5.128 14.599 -0.816 1.00 69.44 168 ALA A C 1
ATOM 1328 O O . ALA A 1 168 ? 5.942 13.676 -0.921 1.00 69.44 168 ALA A O 1
ATOM 1329 N N . PRO A 1 169 ? 5.474 15.750 -0.209 1.00 67.44 169 PRO A N 1
ATOM 1330 C CA . PRO A 1 169 ? 6.777 15.928 0.425 1.00 67.44 169 PRO A CA 1
ATOM 1331 C C . PRO A 1 169 ? 6.997 14.914 1.555 1.00 67.44 169 PRO A C 1
ATOM 1333 O O . PRO A 1 169 ? 6.068 14.633 2.299 1.00 67.44 169 PRO A O 1
ATOM 1336 N N . ASP A 1 170 ? 8.231 14.465 1.795 1.00 64.50 170 ASP A N 1
ATOM 1337 C CA . AS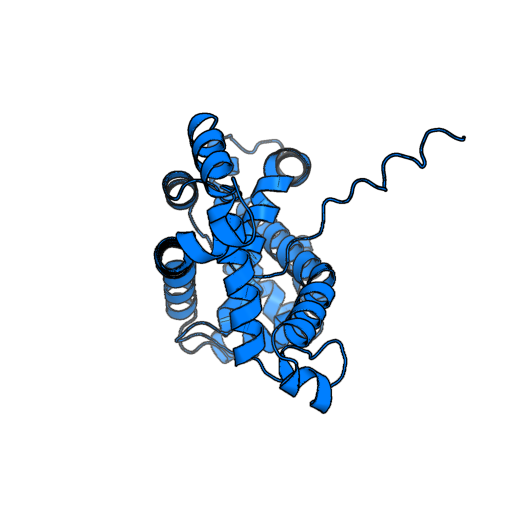P A 1 170 ? 8.540 13.534 2.898 1.00 64.50 170 ASP A CA 1
ATOM 1338 C C . ASP A 1 170 ? 8.015 13.999 4.256 1.00 64.50 170 ASP A C 1
ATOM 1340 O O . ASP A 1 170 ? 7.565 13.187 5.049 1.00 64.50 170 ASP A O 1
ATOM 1344 N N . ALA A 1 171 ? 8.025 15.310 4.518 1.00 57.59 171 ALA A N 1
ATOM 1345 C CA . ALA A 1 171 ? 7.486 15.866 5.756 1.00 57.59 171 ALA A CA 1
ATOM 1346 C C . ALA A 1 171 ? 5.985 15.569 5.933 1.00 57.59 171 ALA A C 1
ATOM 1348 O O . ALA A 1 171 ? 5.513 15.474 7.061 1.00 57.59 171 ALA A O 1
ATOM 1349 N N . TYR A 1 172 ? 5.242 15.425 4.834 1.00 66.31 172 TYR A N 1
ATOM 1350 C CA . TYR A 1 172 ? 3.837 15.032 4.834 1.00 66.31 172 TYR A CA 1
ATOM 1351 C C . TYR A 1 172 ? 3.675 13.552 5.201 1.00 66.31 172 TYR A C 1
ATOM 1353 O O . TYR A 1 172 ? 2.908 13.236 6.110 1.00 66.31 172 TYR A O 1
ATOM 1361 N N . HIS A 1 173 ? 4.445 12.656 4.575 1.00 69.38 173 HIS A N 1
ATOM 1362 C CA . HIS A 1 173 ? 4.405 11.223 4.892 1.00 69.38 173 HIS A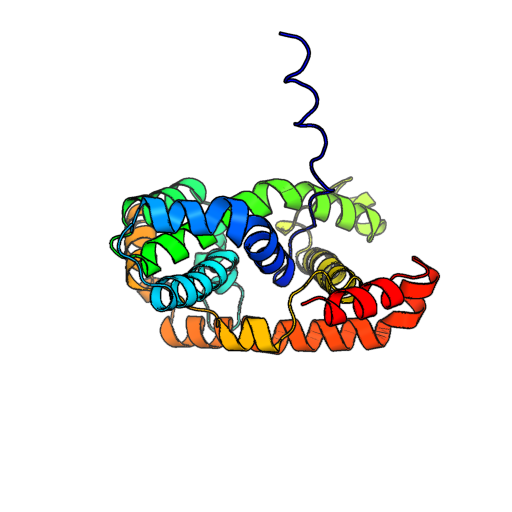 CA 1
ATOM 1363 C C . HIS A 1 173 ? 4.934 10.925 6.301 1.00 69.38 173 HIS A C 1
ATOM 1365 O O . HIS A 1 173 ? 4.301 10.179 7.043 1.00 69.38 173 HIS A O 1
ATOM 1371 N N . ASP A 1 174 ? 6.016 11.582 6.724 1.00 65.62 174 ASP A N 1
ATOM 1372 C CA . ASP A 1 174 ? 6.559 11.488 8.084 1.00 65.62 174 ASP A CA 1
ATOM 1373 C C . ASP A 1 174 ? 5.560 11.980 9.144 1.00 65.62 174 ASP A C 1
ATOM 1375 O O . ASP A 1 174 ? 5.568 11.508 10.280 1.00 65.62 174 ASP A O 1
ATOM 1379 N N . PHE A 1 175 ? 4.693 12.931 8.785 1.00 64.94 175 PHE A N 1
ATOM 1380 C CA . PHE A 1 175 ? 3.670 13.480 9.674 1.00 64.94 175 PHE A CA 1
ATOM 1381 C C . PHE A 1 175 ? 2.421 12.603 9.796 1.00 64.94 175 PHE A C 1
ATOM 1383 O O . PHE A 1 175 ? 1.748 12.655 10.832 1.00 64.94 175 PHE A O 1
ATOM 1390 N N . ILE A 1 176 ? 2.082 11.855 8.744 1.00 69.69 176 ILE A N 1
ATOM 1391 C CA . ILE A 1 176 ? 0.933 10.945 8.733 1.00 69.69 176 ILE A CA 1
ATOM 1392 C C . ILE A 1 176 ? 1.339 9.590 9.314 1.00 69.69 176 ILE A C 1
ATOM 1394 O O . ILE A 1 176 ? 0.694 9.124 10.247 1.00 69.69 176 ILE A O 1
ATOM 1398 N N . GLY A 1 177 ? 2.446 9.012 8.845 1.00 77.12 177 GLY A N 1
ATOM 1399 C CA . GLY A 1 177 ? 2.940 7.700 9.256 1.00 77.12 177 GLY A CA 1
ATOM 1400 C C . GLY A 1 177 ? 2.345 6.533 8.458 1.00 77.12 177 GLY A C 1
ATOM 1401 O O . GLY A 1 177 ? 1.463 6.703 7.621 1.00 77.12 177 GLY A O 1
ATOM 1402 N N . PHE A 1 178 ? 2.852 5.331 8.742 1.00 84.94 178 PHE A N 1
ATOM 1403 C CA . PHE A 1 178 ? 2.417 4.056 8.161 1.00 84.94 178 PHE A CA 1
ATOM 1404 C C . PHE A 1 178 ? 1.949 3.128 9.276 1.00 84.94 178 PHE A C 1
ATOM 1406 O O . PHE A 1 178 ? 2.787 2.563 9.975 1.00 84.94 178 PHE A O 1
ATOM 1413 N N . GLU A 1 179 ? 0.640 2.966 9.461 1.00 92.94 179 GLU A N 1
ATOM 1414 C CA . GLU A 1 179 ? 0.081 2.206 10.587 1.00 92.94 179 GLU A CA 1
ATOM 1415 C C . GLU A 1 179 ? -0.585 0.898 10.151 1.00 92.94 179 GLU A C 1
ATOM 1417 O O . GLU A 1 179 ? -1.299 0.841 9.153 1.00 92.94 179 GLU A O 1
ATOM 1422 N N . VAL A 1 180 ? -0.374 -0.170 10.926 1.00 95.44 180 VAL A N 1
ATOM 1423 C CA . VAL A 1 180 ? -0.945 -1.497 10.650 1.00 95.44 180 VAL A CA 1
ATOM 1424 C C . VAL A 1 180 ? -1.966 -1.849 11.718 1.00 95.44 180 VAL A C 1
ATOM 1426 O O . VAL A 1 180 ? -1.629 -1.977 12.897 1.00 95.44 180 VAL A O 1
ATOM 1429 N N . SER A 1 181 ? -3.213 -2.066 11.300 1.00 97.38 181 SER A N 1
ATOM 1430 C CA . SER A 1 181 ? -4.272 -2.500 12.208 1.00 97.38 181 SER A CA 1
ATOM 1431 C C . SER A 1 181 ? -4.263 -4.023 12.367 1.00 97.38 181 SER A C 1
ATOM 1433 O O . SER A 1 181 ? -4.972 -4.755 11.675 1.00 97.38 181 SER A O 1
ATOM 1435 N N . LYS A 1 182 ? -3.420 -4.511 13.287 1.00 97.44 182 LYS A N 1
ATOM 1436 C CA . LYS A 1 182 ? -3.240 -5.950 13.557 1.00 97.44 182 LYS A CA 1
ATOM 1437 C C . LYS A 1 182 ? -4.545 -6.707 13.846 1.00 97.44 182 LYS A C 1
ATOM 1439 O O . LYS A 1 182 ? -4.719 -7.771 13.260 1.00 97.44 182 LYS A O 1
ATOM 1444 N N . PRO A 1 183 ? -5.485 -6.200 14.673 1.00 97.88 183 PRO A N 1
ATOM 1445 C CA . PRO A 1 183 ? -6.650 -6.999 15.041 1.00 97.88 183 PRO A CA 1
ATOM 1446 C C . PRO A 1 183 ? -7.552 -7.349 13.850 1.00 97.88 183 PRO A C 1
ATOM 1448 O O . PRO A 1 183 ? -7.996 -8.489 13.749 1.00 97.88 183 PRO A O 1
ATOM 1451 N N . VAL A 1 184 ? -7.823 -6.408 12.934 1.00 98.44 184 VAL A N 1
ATOM 1452 C CA . VAL A 1 184 ? -8.625 -6.708 11.731 1.00 98.44 184 VAL A CA 1
ATOM 1453 C C . VAL A 1 184 ? -7.846 -7.561 10.731 1.00 98.44 184 VAL A C 1
ATOM 1455 O O . VAL A 1 184 ? -8.435 -8.435 10.102 1.00 98.44 184 VAL A O 1
ATOM 1458 N N . LEU A 1 185 ? -6.526 -7.361 10.634 1.00 98.25 185 LEU A N 1
ATOM 1459 C CA . LEU A 1 185 ? -5.650 -8.164 9.786 1.00 98.25 185 LEU A CA 1
ATOM 1460 C C . LEU A 1 185 ? -5.666 -9.643 10.202 1.00 98.25 185 LEU A C 1
ATOM 1462 O O . LEU A 1 185 ? -5.875 -10.515 9.365 1.00 98.25 185 LEU A O 1
ATOM 1466 N N . GLU A 1 186 ? -5.496 -9.918 11.496 1.00 98.12 186 GLU A N 1
ATOM 1467 C CA . GLU A 1 186 ? -5.508 -11.270 12.062 1.00 98.12 186 GLU A CA 1
ATOM 1468 C C . GLU A 1 186 ? -6.858 -11.960 11.866 1.00 98.12 186 GLU A C 1
ATOM 1470 O O . GLU A 1 186 ? -6.900 -13.076 11.347 1.00 98.12 186 GLU A O 1
ATOM 1475 N N . ARG A 1 187 ? -7.961 -11.284 12.226 1.00 98.25 187 ARG A N 1
ATOM 1476 C CA . ARG A 1 187 ? -9.317 -11.831 12.050 1.00 98.25 187 ARG A CA 1
ATOM 1477 C C . ARG A 1 187 ? -9.590 -12.155 10.587 1.00 98.25 187 ARG A C 1
ATOM 1479 O O . ARG A 1 187 ? -10.003 -13.265 10.276 1.00 98.25 187 ARG A O 1
ATOM 1486 N N . ALA A 1 188 ? -9.301 -11.217 9.686 1.00 98.44 188 ALA A N 1
ATOM 1487 C CA . ALA A 1 188 ? -9.592 -11.413 8.275 1.00 98.44 188 ALA A CA 1
ATOM 1488 C C . ALA A 1 188 ? -8.738 -12.505 7.631 1.00 98.44 188 ALA A C 1
ATOM 1490 O O . ALA A 1 188 ? -9.221 -13.229 6.758 1.00 98.44 188 ALA A O 1
ATOM 1491 N N . PHE A 1 189 ? -7.483 -12.642 8.059 1.00 98.44 189 PHE A N 1
ATOM 1492 C CA . PHE A 1 189 ? -6.597 -13.680 7.553 1.00 98.44 189 PHE A CA 1
ATOM 1493 C C . PHE A 1 189 ? -7.068 -15.077 7.985 1.00 98.44 189 PHE A C 1
ATOM 1495 O O . PHE A 1 189 ? -7.204 -15.963 7.139 1.00 98.44 189 PHE A O 1
ATOM 1502 N N . VAL A 1 190 ? -7.426 -15.250 9.264 1.00 98.38 190 VAL A N 1
ATOM 1503 C CA . VAL A 1 190 ? -7.996 -16.509 9.775 1.00 98.38 190 VAL A CA 1
ATOM 1504 C C . VAL A 1 190 ? -9.323 -16.830 9.091 1.00 98.38 190 VAL A C 1
ATOM 1506 O O . VAL A 1 190 ? -9.500 -17.944 8.607 1.00 98.38 190 VAL A O 1
ATOM 1509 N N . ASP A 1 191 ? -10.233 -15.866 8.979 1.00 98.44 191 ASP A N 1
ATOM 1510 C CA . ASP A 1 191 ? -11.553 -16.094 8.381 1.00 98.44 191 ASP A CA 1
ATOM 1511 C C . ASP A 1 191 ? -11.477 -16.446 6.886 1.00 98.44 191 ASP A C 1
ATOM 1513 O O . ASP A 1 191 ? -12.317 -17.191 6.374 1.00 98.44 191 ASP A O 1
ATOM 1517 N N . THR A 1 192 ? -10.468 -15.935 6.174 1.00 98.50 192 THR A N 1
ATOM 1518 C CA . THR A 1 192 ? -10.310 -16.184 4.733 1.00 98.50 192 THR A CA 1
ATOM 1519 C C . THR A 1 192 ? -9.557 -17.481 4.444 1.00 98.50 192 THR A C 1
ATOM 1521 O O . THR A 1 192 ? -9.941 -18.226 3.536 1.00 98.50 192 THR A O 1
ATOM 1524 N N . TYR A 1 193 ? -8.488 -17.754 5.199 1.00 98.31 193 TYR A N 1
ATOM 1525 C CA . TYR A 1 193 ? -7.529 -18.821 4.889 1.00 98.31 193 TYR A CA 1
ATOM 1526 C C . TYR A 1 193 ? -7.531 -19.976 5.890 1.00 98.31 193 TYR A C 1
ATOM 1528 O O . TYR A 1 193 ? -6.985 -21.033 5.587 1.00 98.31 193 TYR A O 1
ATOM 1536 N N . GLY A 1 194 ? -8.144 -19.803 7.061 1.00 98.19 194 GLY A N 1
ATOM 1537 C CA . GLY A 1 194 ? -8.127 -20.790 8.141 1.00 98.19 194 GLY A CA 1
ATOM 1538 C C . GLY A 1 194 ? -6.759 -20.951 8.809 1.00 98.19 194 GLY A C 1
ATOM 1539 O O . GLY A 1 194 ? -6.515 -21.991 9.411 1.00 98.19 194 GLY A O 1
ATOM 1540 N N . ILE A 1 195 ? -5.874 -19.958 8.672 1.00 97.75 195 ILE A N 1
ATOM 1541 C CA . ILE A 1 195 ? -4.495 -19.967 9.178 1.00 97.75 195 ILE A CA 1
ATOM 1542 C C . ILE A 1 195 ? -4.314 -18.755 10.092 1.00 97.75 195 ILE A C 1
ATOM 1544 O O . ILE A 1 195 ? -4.707 -17.648 9.728 1.00 97.75 195 ILE A O 1
ATOM 1548 N N . GLU A 1 196 ? -3.709 -18.927 11.262 1.00 97.69 196 GLU A N 1
ATOM 1549 C CA . GLU A 1 196 ? -3.324 -17.810 12.125 1.00 97.69 196 GLU A CA 1
ATOM 1550 C C . GLU A 1 196 ? -2.021 -17.166 11.625 1.00 97.69 196 GLU A C 1
ATOM 1552 O O . GLU A 1 196 ? -1.073 -17.856 11.253 1.00 97.69 196 GLU A O 1
ATOM 1557 N N . LEU A 1 197 ? -1.900 -15.831 11.686 1.00 97.06 197 LEU A N 1
ATOM 1558 C CA . LEU A 1 197 ? -0.668 -15.148 11.248 1.00 97.06 197 LEU A CA 1
ATOM 1559 C C . LEU A 1 197 ? 0.581 -15.668 11.975 1.00 97.06 197 LEU A C 1
ATOM 1561 O O . LEU A 1 197 ? 1.636 -15.815 11.367 1.00 97.06 197 LEU A O 1
ATOM 1565 N N . LYS A 1 198 ? 0.467 -16.016 13.261 1.00 95.88 198 LYS A N 1
ATOM 1566 C CA . LYS A 1 198 ? 1.585 -16.562 14.049 1.00 95.88 198 LYS A CA 1
ATOM 1567 C C . LYS A 1 198 ? 2.110 -17.914 13.539 1.00 95.88 198 LYS A C 1
ATOM 1569 O O . LYS A 1 198 ? 3.202 -18.310 13.926 1.00 95.88 198 LYS A O 1
ATOM 1574 N N . GLU A 1 199 ? 1.349 -18.630 12.709 1.00 97.00 199 GLU A N 1
ATOM 1575 C CA . GLU A 1 199 ? 1.793 -19.891 12.100 1.00 97.00 199 GLU A CA 1
ATOM 1576 C C . GLU A 1 199 ? 2.738 -19.658 10.915 1.00 97.00 199 GLU A C 1
ATOM 1578 O O . GLU A 1 199 ? 3.553 -20.523 10.600 1.00 97.00 199 GLU A O 1
ATOM 1583 N N . ILE A 1 200 ? 2.653 -18.490 10.267 1.00 96.69 200 ILE A N 1
ATOM 1584 C CA . ILE A 1 200 ? 3.417 -18.174 9.049 1.00 96.69 200 ILE A CA 1
ATOM 1585 C C . ILE A 1 200 ? 4.420 -17.032 9.246 1.00 96.69 200 ILE A C 1
ATOM 1587 O O . ILE A 1 200 ? 5.344 -16.887 8.444 1.00 96.69 200 ILE A O 1
ATOM 1591 N N . PHE A 1 201 ? 4.264 -16.233 10.304 1.00 95.75 201 PHE A N 1
ATOM 1592 C CA . PHE A 1 201 ? 5.213 -15.208 10.726 1.00 95.75 201 PHE A CA 1
ATOM 1593 C C . PHE A 1 201 ? 6.030 -15.703 11.915 1.00 95.75 201 PHE A C 1
ATOM 1595 O O . PHE A 1 201 ? 5.481 -15.964 12.982 1.00 95.75 201 PHE A O 1
ATOM 1602 N N . GLY A 1 202 ? 7.360 -15.732 11.774 1.00 91.00 202 GLY A N 1
ATOM 1603 C CA . GLY A 1 202 ? 8.247 -16.007 12.911 1.00 91.00 202 GLY A CA 1
ATOM 1604 C C . GLY A 1 202 ? 8.121 -14.950 14.017 1.00 91.00 202 GLY A C 1
ATOM 1605 O O . GLY A 1 202 ? 8.120 -15.281 15.200 1.00 91.00 202 GLY A O 1
ATOM 1606 N N . ASN A 1 203 ? 7.979 -13.677 13.634 1.00 94.00 203 ASN A N 1
ATOM 1607 C CA . ASN A 1 203 ? 7.626 -12.576 14.528 1.00 94.00 203 ASN A CA 1
ATOM 1608 C C . ASN A 1 203 ? 6.876 -11.494 13.734 1.00 94.00 203 ASN A C 1
ATOM 1610 O O . ASN A 1 203 ? 7.488 -10.743 12.974 1.00 94.00 203 ASN A O 1
ATOM 1614 N N . LEU A 1 204 ? 5.553 -11.422 13.909 1.00 93.50 204 LEU A N 1
ATOM 1615 C CA . LEU A 1 204 ? 4.696 -10.486 13.175 1.00 93.50 204 LEU A CA 1
ATOM 1616 C C . LEU A 1 204 ? 5.066 -9.021 13.446 1.00 93.50 204 LEU A C 1
ATOM 1618 O O . LEU A 1 204 ? 5.135 -8.227 12.513 1.00 93.50 204 LEU A O 1
ATOM 1622 N N . ASP A 1 205 ? 5.357 -8.664 14.697 1.00 94.62 205 ASP A N 1
ATOM 1623 C CA . ASP A 1 205 ? 5.715 -7.289 15.063 1.00 94.62 205 ASP A CA 1
ATOM 1624 C C . ASP A 1 205 ? 7.038 -6.854 14.435 1.00 94.62 205 ASP A C 1
ATOM 1626 O O . ASP A 1 205 ? 7.172 -5.719 13.976 1.00 94.62 205 ASP A O 1
ATOM 1630 N N . PHE A 1 206 ? 8.006 -7.767 14.369 1.00 93.38 206 PHE A N 1
ATOM 1631 C CA . PHE A 1 206 ? 9.268 -7.510 13.691 1.00 93.38 206 PHE A CA 1
ATOM 1632 C C . PHE A 1 206 ? 9.073 -7.380 12.176 1.00 93.38 206 PHE A C 1
ATOM 1634 O O . PHE A 1 206 ? 9.607 -6.445 11.579 1.00 93.38 206 PHE A O 1
ATOM 1641 N N . GLY A 1 207 ? 8.251 -8.241 11.565 1.00 91.69 207 GLY A N 1
ATOM 1642 C CA . GLY A 1 207 ? 7.870 -8.126 10.153 1.00 91.69 207 GLY A CA 1
ATOM 1643 C C . GLY A 1 207 ? 7.224 -6.773 9.839 1.00 91.69 207 GLY A C 1
ATOM 1644 O O . GLY A 1 207 ? 7.705 -6.048 8.969 1.00 91.69 207 GLY A O 1
ATOM 1645 N N . ILE A 1 208 ? 6.217 -6.373 10.625 1.00 93.00 208 ILE A N 1
ATOM 1646 C CA . ILE A 1 208 ? 5.543 -5.070 10.509 1.00 93.00 208 ILE A CA 1
ATOM 1647 C C . ILE A 1 208 ? 6.535 -3.915 10.682 1.00 93.00 208 ILE A C 1
ATOM 1649 O O . ILE A 1 208 ? 6.508 -2.963 9.905 1.00 93.00 208 ILE A O 1
ATOM 1653 N N . GLY A 1 209 ? 7.416 -3.979 11.683 1.00 91.12 209 GLY A N 1
ATOM 1654 C CA . GLY A 1 209 ? 8.417 -2.939 11.928 1.00 91.12 209 GLY A CA 1
ATOM 1655 C C . GLY A 1 209 ? 9.391 -2.774 10.760 1.00 91.12 209 GLY A C 1
ATOM 1656 O O . GLY A 1 209 ? 9.677 -1.649 10.349 1.00 91.12 209 GLY A O 1
ATOM 1657 N N . THR A 1 210 ? 9.853 -3.887 10.187 1.00 87.62 210 THR A N 1
ATOM 1658 C CA . THR A 1 210 ? 10.780 -3.884 9.045 1.00 87.62 210 THR A CA 1
ATOM 1659 C C . THR A 1 210 ? 10.107 -3.335 7.789 1.00 87.62 210 THR A C 1
ATOM 1661 O O . THR A 1 210 ? 10.672 -2.481 7.109 1.00 87.62 210 THR A O 1
ATOM 1664 N N . TYR A 1 211 ? 8.871 -3.764 7.528 1.00 86.56 211 TYR A N 1
ATOM 1665 C CA . TYR A 1 211 ? 8.031 -3.251 6.449 1.00 86.56 211 TYR A CA 1
ATOM 1666 C C . TYR A 1 211 ? 7.801 -1.737 6.571 1.00 86.56 211 TYR A C 1
ATOM 1668 O O . TYR A 1 211 ? 8.103 -0.989 5.642 1.00 86.56 211 TYR A O 1
ATOM 1676 N N . ARG A 1 212 ? 7.372 -1.253 7.746 1.00 88.88 212 ARG A N 1
ATOM 1677 C CA . ARG A 1 212 ? 7.163 0.184 8.002 1.00 88.88 212 ARG A CA 1
ATOM 1678 C C . ARG A 1 212 ? 8.436 1.001 7.808 1.00 88.88 212 ARG A C 1
ATOM 1680 O O . ARG A 1 212 ? 8.374 2.101 7.269 1.00 88.88 212 ARG A O 1
ATOM 1687 N N . PHE A 1 213 ? 9.584 0.482 8.243 1.00 86.44 213 PHE A N 1
ATOM 1688 C CA . PHE A 1 213 ? 10.872 1.144 8.042 1.00 86.44 213 PHE A CA 1
ATOM 1689 C C . PHE A 1 213 ? 11.248 1.216 6.558 1.00 86.44 213 PHE A C 1
ATOM 1691 O O . PHE A 1 213 ? 11.676 2.265 6.074 1.00 86.44 213 PHE A O 1
ATOM 1698 N N . ALA A 1 214 ? 11.062 0.121 5.822 1.00 85.31 214 ALA A N 1
ATOM 1699 C CA . ALA A 1 214 ? 11.381 0.078 4.405 1.00 85.31 214 ALA A CA 1
ATOM 1700 C C . ALA A 1 214 ? 10.496 1.037 3.591 1.00 85.31 214 ALA A C 1
ATOM 1702 O O . ALA A 1 214 ? 11.023 1.828 2.810 1.00 85.31 214 ALA A O 1
ATOM 1703 N N . MET A 1 215 ? 9.185 1.030 3.840 1.00 83.38 215 MET A N 1
ATOM 1704 C CA . MET A 1 215 ? 8.220 1.915 3.181 1.00 83.38 215 MET A CA 1
ATOM 1705 C C . MET A 1 215 ? 8.395 3.381 3.573 1.00 83.38 215 MET A C 1
ATOM 1707 O O . MET A 1 215 ? 8.480 4.248 2.714 1.00 83.38 215 MET A O 1
ATOM 1711 N N . GLY A 1 216 ? 8.499 3.671 4.870 1.00 80.25 216 GLY A N 1
ATOM 1712 C CA . GLY A 1 216 ? 8.540 5.047 5.360 1.00 80.25 216 GLY A CA 1
ATOM 1713 C C . GLY A 1 216 ? 9.889 5.746 5.190 1.00 80.25 216 GLY A C 1
ATOM 1714 O O . GLY A 1 216 ? 9.949 6.965 5.317 1.00 80.25 216 GLY A O 1
ATOM 1715 N N . LYS A 1 217 ? 10.983 5.006 4.954 1.00 81.25 217 LYS A N 1
ATOM 1716 C CA . LYS A 1 217 ? 12.341 5.578 4.873 1.00 81.25 217 LYS A CA 1
ATOM 1717 C C . LYS A 1 217 ? 13.127 5.086 3.665 1.00 81.25 217 LYS A C 1
ATOM 1719 O O . LYS A 1 217 ? 13.532 5.894 2.834 1.00 81.25 217 LYS A O 1
ATOM 1724 N N . VAL A 1 218 ? 13.327 3.775 3.541 1.00 84.94 218 VAL A N 1
ATOM 1725 C CA . VAL A 1 218 ? 14.277 3.218 2.560 1.00 84.94 218 VAL A CA 1
ATOM 1726 C C . VAL A 1 218 ? 13.828 3.457 1.117 1.00 84.94 218 VAL A C 1
ATOM 1728 O O . VAL A 1 218 ? 14.604 3.981 0.320 1.00 84.94 218 VAL A O 1
ATOM 1731 N N . ILE A 1 219 ? 12.590 3.101 0.769 1.00 83.44 219 ILE A N 1
ATOM 1732 C CA . ILE A 1 219 ? 12.061 3.238 -0.597 1.00 83.44 219 ILE A CA 1
ATOM 1733 C C . ILE A 1 219 ? 12.016 4.713 -1.042 1.00 83.44 219 ILE A C 1
ATOM 1735 O O . ILE A 1 219 ? 12.544 5.011 -2.121 1.00 83.44 219 ILE A O 1
ATOM 1739 N N . PRO A 1 220 ? 11.485 5.661 -0.241 1.00 81.44 220 PRO A N 1
ATOM 1740 C CA . PRO A 1 220 ? 11.536 7.084 -0.572 1.00 81.44 220 PRO A CA 1
ATOM 1741 C C . PRO A 1 220 ? 12.961 7.600 -0.810 1.00 81.44 220 PRO A C 1
ATOM 1743 O O . PRO A 1 220 ? 13.222 8.261 -1.820 1.00 81.44 220 PRO A O 1
ATOM 1746 N N . GLU A 1 221 ? 13.912 7.267 0.070 1.00 82.81 221 GLU A N 1
ATOM 1747 C CA . GLU A 1 221 ? 15.311 7.690 -0.065 1.00 82.81 221 GLU A CA 1
ATOM 1748 C C . GLU A 1 221 ? 15.969 7.105 -1.320 1.00 82.81 221 GLU A C 1
ATOM 1750 O O . GLU A 1 221 ? 16.588 7.838 -2.099 1.00 82.81 221 GLU A O 1
ATOM 1755 N N . MET A 1 222 ? 15.793 5.805 -1.569 1.00 84.44 222 MET A N 1
ATOM 1756 C CA . MET A 1 222 ? 16.315 5.150 -2.769 1.00 84.44 222 MET A CA 1
ATOM 1757 C C . MET A 1 222 ? 15.738 5.764 -4.045 1.00 84.44 222 MET A C 1
ATOM 1759 O O . MET A 1 222 ? 16.475 5.978 -5.010 1.00 84.44 222 MET A O 1
ATOM 1763 N N . THR A 1 223 ? 14.448 6.100 -4.049 1.00 83.75 223 THR A N 1
ATOM 1764 C CA . THR A 1 223 ? 13.787 6.721 -5.204 1.00 83.75 223 THR A CA 1
ATOM 1765 C C . THR A 1 223 ? 14.351 8.113 -5.485 1.00 83.75 223 THR A C 1
ATOM 1767 O O . THR A 1 223 ? 14.613 8.457 -6.640 1.00 83.75 223 THR A O 1
ATOM 1770 N N . LYS A 1 224 ? 14.630 8.905 -4.443 1.00 81.25 224 LYS A N 1
ATOM 1771 C CA . LYS A 1 224 ? 15.289 10.215 -4.582 1.00 81.25 224 LYS A CA 1
ATOM 1772 C C . LYS A 1 224 ? 16.694 10.105 -5.145 1.00 81.25 224 LYS A C 1
ATOM 1774 O O . LYS A 1 224 ? 17.032 10.830 -6.079 1.00 81.25 224 LYS A O 1
ATOM 1779 N N . VAL A 1 225 ? 17.496 9.186 -4.611 1.00 85.88 225 VAL A N 1
ATOM 1780 C CA . VAL A 1 225 ? 18.854 8.934 -5.108 1.00 85.88 225 VAL A CA 1
ATOM 1781 C C . VAL A 1 225 ? 18.810 8.489 -6.572 1.00 85.88 225 VAL A C 1
ATOM 1783 O O . VAL A 1 225 ? 19.581 8.985 -7.396 1.00 85.88 225 VAL A O 1
ATOM 1786 N N . ALA A 1 226 ? 17.877 7.603 -6.926 1.00 85.69 226 ALA A N 1
ATOM 1787 C CA . ALA A 1 226 ? 17.687 7.156 -8.299 1.00 85.69 226 ALA A CA 1
ATOM 1788 C C . ALA A 1 226 ? 17.296 8.319 -9.226 1.00 85.69 226 ALA A C 1
ATOM 1790 O O . ALA A 1 226 ? 17.919 8.481 -10.279 1.00 85.69 226 ALA A O 1
ATOM 1791 N N . TRP A 1 227 ? 16.356 9.177 -8.815 1.00 83.19 227 TRP A N 1
ATOM 1792 C CA . TRP A 1 227 ? 16.012 10.404 -9.538 1.00 83.19 227 TRP A CA 1
ATOM 1793 C C . TRP A 1 227 ? 17.228 11.311 -9.740 1.00 83.19 227 TRP A C 1
ATOM 1795 O O . TRP A 1 227 ? 17.517 11.695 -10.873 1.00 83.19 227 TRP A O 1
ATOM 1805 N N . ASP A 1 228 ? 17.974 11.621 -8.682 1.00 84.56 228 ASP A N 1
ATOM 1806 C CA . ASP A 1 228 ? 19.136 12.506 -8.773 1.00 84.56 228 ASP A CA 1
ATOM 1807 C C . ASP A 1 228 ? 20.223 11.932 -9.688 1.00 84.56 228 ASP A C 1
ATOM 1809 O O . ASP A 1 228 ? 20.823 12.672 -10.468 1.00 84.56 228 ASP A O 1
ATOM 1813 N N . SER A 1 229 ? 20.410 10.610 -9.682 1.00 85.12 229 SER A N 1
ATOM 1814 C CA . SER A 1 229 ? 21.365 9.930 -10.563 1.00 85.12 229 SER A CA 1
ATOM 1815 C C . SER A 1 229 ? 20.937 9.873 -12.037 1.00 85.12 229 SER A C 1
ATOM 1817 O O . SER A 1 229 ? 21.790 9.768 -12.919 1.00 85.12 229 SER A O 1
ATOM 1819 N N . LYS A 1 230 ? 19.627 9.926 -12.326 1.00 84.75 230 LYS A N 1
ATOM 1820 C CA . LYS A 1 230 ? 19.051 9.785 -13.679 1.00 84.75 230 LYS A CA 1
ATOM 1821 C C . LYS A 1 230 ? 18.426 11.059 -14.231 1.00 84.75 230 LYS A C 1
A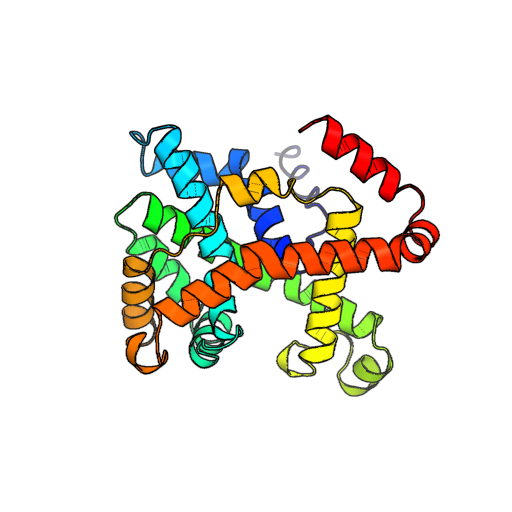TOM 1823 O O . LYS A 1 230 ? 17.904 11.045 -15.346 1.00 84.75 230 LYS A O 1
ATOM 1828 N N . ARG A 1 231 ? 18.511 12.165 -13.494 1.00 82.25 231 ARG A N 1
ATOM 1829 C CA . ARG A 1 231 ? 17.874 13.442 -13.827 1.00 82.25 231 ARG A CA 1
ATOM 1830 C C . ARG A 1 231 ? 18.157 13.896 -15.253 1.00 82.25 231 ARG A C 1
ATOM 1832 O O . ARG A 1 231 ? 17.220 14.217 -15.977 1.00 82.25 231 ARG A O 1
ATOM 1839 N N . ASP A 1 232 ? 19.422 13.903 -15.662 1.00 84.12 232 ASP A N 1
ATOM 1840 C CA . ASP A 1 232 ? 19.813 14.391 -16.987 1.00 84.12 232 ASP A CA 1
ATOM 1841 C C . ASP A 1 232 ? 19.262 13.509 -18.112 1.00 84.12 232 ASP A C 1
ATOM 1843 O O . ASP A 1 232 ? 18.844 14.017 -19.151 1.00 84.12 232 ASP A O 1
ATOM 1847 N N . ASP A 1 233 ? 19.233 12.192 -17.910 1.00 83.69 233 ASP A N 1
ATOM 1848 C CA . ASP A 1 233 ? 18.687 11.247 -18.886 1.00 83.69 233 ASP A CA 1
ATOM 1849 C C . ASP A 1 233 ? 17.165 11.398 -19.000 1.00 83.69 233 ASP A C 1
ATOM 1851 O O . ASP A 1 233 ? 16.620 11.455 -20.103 1.00 83.69 233 ASP A O 1
ATOM 1855 N N . ILE A 1 234 ? 16.476 11.544 -17.866 1.00 80.25 234 ILE A N 1
ATOM 1856 C CA . ILE A 1 234 ? 15.024 11.735 -17.819 1.00 80.25 234 ILE A CA 1
ATOM 1857 C C . ILE A 1 234 ? 14.628 13.099 -18.413 1.00 80.25 234 ILE A C 1
ATOM 1859 O O . ILE A 1 234 ? 13.659 13.173 -19.166 1.00 80.25 234 ILE A O 1
ATOM 1863 N N . GLU A 1 235 ? 15.379 14.172 -18.147 1.00 79.12 235 GLU A N 1
ATOM 1864 C CA . GLU A 1 235 ? 15.111 15.507 -18.704 1.00 79.12 235 GLU A CA 1
ATOM 1865 C C . GLU A 1 235 ? 15.362 15.548 -20.224 1.00 79.12 235 GLU A C 1
ATOM 1867 O O . GLU A 1 235 ? 14.626 16.219 -20.946 1.00 79.12 235 GLU A O 1
ATOM 1872 N N . LYS A 1 236 ? 16.343 14.791 -20.742 1.00 84.25 236 LYS A N 1
ATOM 1873 C CA . LYS A 1 236 ? 16.543 14.626 -22.196 1.00 84.25 236 LYS A CA 1
ATOM 1874 C C . LYS A 1 236 ? 15.362 13.917 -22.858 1.00 84.25 236 LYS A C 1
ATOM 1876 O O . LYS A 1 236 ? 14.951 14.312 -23.946 1.00 84.25 236 LYS A O 1
ATOM 1881 N N . LEU A 1 237 ? 14.834 12.872 -22.219 1.00 78.88 237 LEU A N 1
ATOM 1882 C CA . LEU A 1 237 ? 13.706 12.091 -22.738 1.00 78.88 237 LEU A CA 1
ATOM 1883 C C . LEU A 1 237 ? 12.364 12.822 -22.584 1.00 78.88 237 LEU A C 1
ATOM 1885 O O . LEU A 1 237 ? 11.477 12.664 -23.419 1.00 78.88 237 LEU A O 1
ATOM 1889 N N . SER A 1 238 ? 12.214 13.633 -21.536 1.00 75.56 238 SER A N 1
ATOM 1890 C CA . SER A 1 238 ? 11.003 14.397 -21.238 1.00 75.56 238 SER A CA 1
ATOM 1891 C C . SER A 1 238 ? 11.345 15.814 -20.745 1.00 75.56 238 SER A C 1
ATOM 1893 O O . SER A 1 238 ? 11.283 16.082 -19.538 1.00 75.56 238 SER A O 1
ATOM 1895 N N . PRO A 1 239 ? 11.638 16.759 -21.659 1.00 80.31 239 PRO A N 1
ATOM 1896 C CA . PRO A 1 239 ? 12.032 18.118 -21.295 1.00 80.31 239 PRO A CA 1
ATOM 1897 C C . PRO A 1 239 ? 10.990 18.852 -20.438 1.00 80.31 239 PRO A C 1
ATOM 1899 O O . PRO A 1 239 ? 9.794 18.859 -20.735 1.00 80.31 239 PRO A O 1
ATOM 1902 N N . GLY A 1 240 ? 11.446 19.533 -19.386 1.00 70.50 240 GLY A N 1
ATOM 1903 C CA . GLY A 1 240 ? 10.622 20.339 -18.486 1.00 70.50 240 GLY A CA 1
ATOM 1904 C C . GLY A 1 240 ? 9.998 19.579 -17.314 1.00 70.50 240 GLY A C 1
ATOM 1905 O O . GLY A 1 240 ? 9.251 20.194 -16.544 1.00 70.50 240 GLY A O 1
ATOM 1906 N N . ILE A 1 241 ? 10.295 18.287 -17.141 1.00 72.31 241 ILE A N 1
ATOM 1907 C CA . ILE A 1 241 ? 9.750 17.473 -16.045 1.00 72.31 241 ILE A CA 1
ATOM 1908 C C . ILE A 1 241 ? 10.228 17.991 -14.679 1.00 72.31 241 ILE A C 1
ATOM 1910 O O . ILE A 1 241 ? 9.396 18.254 -13.807 1.00 72.31 241 ILE A O 1
ATOM 1914 N N . ALA A 1 242 ? 11.511 18.351 -14.545 1.00 62.03 242 ALA A N 1
ATOM 1915 C CA . ALA A 1 242 ? 12.055 18.925 -13.311 1.00 62.03 242 ALA A CA 1
ATOM 1916 C C . ALA A 1 242 ? 11.464 20.308 -12.962 1.00 62.03 242 ALA A C 1
ATOM 1918 O O . ALA A 1 242 ? 11.425 20.721 -11.798 1.00 62.03 242 ALA A O 1
ATOM 1919 N N . ARG A 1 243 ? 10.983 21.056 -13.966 1.00 61.19 243 ARG A N 1
ATOM 1920 C CA . ARG A 1 243 ? 10.369 22.382 -13.773 1.00 61.19 243 ARG A CA 1
ATOM 1921 C C . ARG A 1 243 ? 8.971 22.271 -13.159 1.00 61.19 243 ARG A C 1
ATOM 1923 O O . ARG A 1 243 ? 8.607 23.111 -12.338 1.00 61.19 243 ARG A O 1
ATOM 1930 N N . LYS A 1 244 ? 8.221 21.221 -13.518 1.00 59.81 244 LYS A N 1
ATOM 1931 C CA . LYS A 1 244 ? 6.901 20.908 -12.942 1.00 59.81 244 LYS A CA 1
ATOM 1932 C C . LYS A 1 244 ? 7.008 20.496 -11.472 1.00 59.81 244 LYS A C 1
ATOM 1934 O O . LYS A 1 244 ? 6.214 20.977 -10.668 1.00 59.81 244 LYS A O 1
ATOM 1939 N N . MET A 1 245 ? 8.039 19.725 -11.116 1.00 58.72 245 MET A N 1
ATOM 1940 C CA . MET A 1 245 ? 8.333 19.348 -9.726 1.00 58.72 245 MET A CA 1
ATOM 1941 C C . MET A 1 245 ? 8.504 20.578 -8.821 1.00 58.72 245 MET A C 1
ATOM 1943 O O . MET A 1 245 ? 7.818 20.721 -7.813 1.00 58.72 245 MET A O 1
ATOM 1947 N N . LYS A 1 246 ? 9.355 21.536 -9.221 1.00 57.62 246 LYS A N 1
ATOM 1948 C CA . LYS A 1 246 ? 9.583 22.775 -8.449 1.00 57.62 246 LYS A CA 1
ATOM 1949 C C . LYS A 1 246 ? 8.334 23.645 -8.297 1.00 57.62 246 LYS A C 1
ATOM 1951 O O . LYS A 1 246 ? 8.226 24.363 -7.309 1.00 57.62 246 LYS A O 1
ATOM 1956 N N . ALA A 1 247 ? 7.438 23.638 -9.283 1.00 55.94 247 ALA A N 1
ATOM 1957 C CA . ALA A 1 247 ? 6.209 24.421 -9.232 1.00 55.94 247 ALA A CA 1
ATOM 1958 C C . ALA A 1 247 ? 5.184 23.814 -8.261 1.00 55.94 247 ALA A C 1
ATOM 1960 O O . ALA A 1 247 ? 4.543 24.561 -7.532 1.00 55.94 247 ALA A O 1
ATOM 1961 N N . ARG A 1 248 ? 5.064 22.481 -8.209 1.00 57.59 248 ARG A N 1
ATOM 1962 C CA . ARG A 1 248 ? 4.138 21.788 -7.297 1.00 57.59 248 ARG A CA 1
ATOM 1963 C C . ARG A 1 248 ? 4.571 21.853 -5.839 1.00 57.59 248 ARG A C 1
ATOM 1965 O O . ARG A 1 248 ? 3.755 22.209 -5.000 1.00 57.59 248 ARG A O 1
ATOM 1972 N N . ASN A 1 249 ? 5.863 21.683 -5.568 1.00 51.88 249 ASN A N 1
ATOM 1973 C CA . ASN A 1 249 ? 6.414 21.792 -4.211 1.00 51.88 249 ASN A CA 1
ATOM 1974 C C . ASN A 1 249 ? 6.348 23.221 -3.625 1.00 51.88 249 ASN A C 1
ATOM 1976 O O . ASN A 1 249 ? 6.774 23.434 -2.499 1.00 51.88 249 ASN A O 1
ATOM 1980 N N . ARG A 1 250 ? 5.895 24.224 -4.396 1.00 44.53 250 ARG A N 1
ATOM 1981 C CA . ARG A 1 250 ? 5.652 25.601 -3.925 1.00 44.53 250 ARG A CA 1
ATOM 1982 C C . ARG A 1 250 ? 4.177 25.900 -3.639 1.00 44.53 250 ARG A C 1
ATOM 1984 O O . ARG A 1 250 ? 3.886 26.989 -3.156 1.00 44.53 250 ARG A O 1
ATOM 1991 N N . VAL A 1 251 ? 3.268 25.007 -4.029 1.00 39.19 251 VAL A N 1
ATOM 1992 C CA . VAL A 1 251 ? 1.807 25.207 -3.967 1.00 39.19 251 VAL A CA 1
ATOM 1993 C C . VAL A 1 251 ? 1.154 24.316 -2.898 1.00 39.19 251 VAL A C 1
ATOM 1995 O O . VAL A 1 251 ? 0.008 24.565 -2.532 1.00 39.19 251 VAL A O 1
ATOM 1998 N N . GLN A 1 252 ? 1.880 23.321 -2.382 1.00 37.47 252 GLN A N 1
ATOM 1999 C CA . GLN A 1 252 ? 1.539 22.528 -1.194 1.00 37.47 252 GLN A CA 1
ATOM 2000 C C . GLN A 1 252 ? 2.309 23.047 0.020 1.00 37.47 252 GLN A C 1
ATOM 2002 O O . GLN A 1 252 ? 1.729 23.002 1.124 1.00 37.47 252 GLN A O 1
#

Radius of gyration: 18.91 Å; chains: 1; bounding box: 52×46×43 Å

Foldseek 3Di:
DPPPPPPVPPPDDQFAADLQSLVLLCVVCVVPPLLVVLCVVVVPQDPVNSLLLSLLLSLLLCVLVLCVFPLHFVVSNCCCQPNPVVLLLVQQCVPQDDSNSNSNSNSVVSNNVSCVPRLQVLQQVLCVVDVVLCVVQNRGDHCVSPVPSSNVSNLVSLLLCLLQLSGDDLVSDVSSAHDHDVVSNQSSCCVRPVDGSVVRRVDVVVSSVRSRCCSSPVSVVVSVVVNVVCVVVVCVVPPCSNVNSVVNNVVD

pLDDT: mean 84.95, std 16.85, range [31.06, 98.81]